Protein AF-A0A350M7R3-F1 (afdb_monomer)

Solvent-accessible surface area (backbone atoms only — not comparable to full-atom values): 11012 Å² total; per-residue (Å²): 133,64,96,82,57,57,42,73,41,78,44,81,30,59,76,67,36,46,38,40,50,52,50,54,50,53,48,45,35,45,73,77,50,72,57,50,54,59,76,57,31,79,32,37,37,33,14,70,88,50,50,50,72,83,78,80,47,64,69,51,31,50,58,59,72,68,61,76,71,74,68,50,38,68,60,50,50,55,33,53,68,51,44,58,69,32,43,81,72,40,72,85,61,76,82,84,74,47,82,81,24,59,81,87,78,88,49,74,69,56,55,53,51,46,61,60,43,71,40,71,59,27,47,53,47,12,55,52,40,40,57,52,49,53,52,50,51,51,62,76,34,68,88,45,98,53,50,69,71,38,42,41,82,54,88,55,36,40,38,48,38,85,62,72,55,67,58,55,50,53,53,52,50,55,52,51,50,51,55,48,28,66,72,67,76,44,85,85,129

Secondary structure (DSSP, 8-state):
--TT---EEEEEE-TT-HHHHHHHHHHHHHHHSTT-STT-EEEEEEETT--S-S--SHHHHHHHHT----S-HHHHHHHHHHTTTHHHH-TTPPP---TTSPPP---HHHHHHHHHHTSHHHHHHHHHHHHHHHHHHHHHTTT-TTHHHHEEE-SSEEEE--STHHHHHHHHHHHHHHHHHHHHTS---

Structure (mmCIF, N/CA/C/O backbone):
data_AF-A0A350M7R3-F1
#
_entry.id   AF-A0A350M7R3-F1
#
loop_
_atom_site.group_PDB
_atom_site.id
_atom_site.type_symbol
_atom_site.label_atom_id
_atom_site.label_alt_id
_atom_site.label_comp_id
_atom_site.label_asym_id
_atom_site.label_entity_id
_atom_site.label_seq_id
_atom_site.pdbx_PDB_ins_code
_atom_site.Cartn_x
_atom_site.Cartn_y
_atom_site.Cartn_z
_atom_site.occupancy
_atom_site.B_iso_or_equiv
_atom_site.auth_seq_id
_atom_site.auth_comp_id
_atom_site.auth_asym_id
_atom_site.auth_atom_id
_atom_site.pdbx_PDB_model_num
ATOM 1 N N . MET A 1 1 ? 1.509 -20.382 -7.958 1.00 50.78 1 MET A N 1
ATOM 2 C CA . MET A 1 1 ? 2.022 -19.817 -6.695 1.00 50.78 1 MET A CA 1
ATOM 3 C C . MET A 1 1 ? 2.834 -20.889 -6.008 1.00 50.78 1 MET A C 1
ATOM 5 O O . MET A 1 1 ? 2.366 -22.023 -5.955 1.00 50.78 1 MET A O 1
ATOM 9 N N . ASP A 1 2 ? 4.049 -20.554 -5.582 1.00 55.16 2 ASP A N 1
ATOM 10 C CA . ASP A 1 2 ? 4.870 -21.458 -4.778 1.00 55.16 2 ASP A CA 1
ATOM 11 C C . ASP A 1 2 ? 4.153 -21.727 -3.443 1.00 55.16 2 ASP A C 1
ATOM 13 O O . ASP A 1 2 ? 3.425 -20.868 -2.939 1.00 55.16 2 ASP A O 1
ATOM 17 N N . LYS A 1 3 ? 4.315 -22.923 -2.876 1.00 57.62 3 LYS A N 1
ATOM 18 C CA . LYS A 1 3 ? 3.684 -23.299 -1.598 1.00 57.62 3 LYS A CA 1
ATOM 19 C C . LYS A 1 3 ? 4.231 -22.492 -0.418 1.00 57.62 3 LYS A C 1
ATOM 21 O O . LYS A 1 3 ? 3.601 -22.469 0.637 1.00 57.62 3 LYS A O 1
ATOM 26 N N . ASP A 1 4 ? 5.366 -21.829 -0.616 1.00 63.91 4 ASP A N 1
ATOM 27 C CA . ASP A 1 4 ? 6.021 -20.968 0.364 1.00 63.91 4 ASP A CA 1
ATOM 28 C C . ASP A 1 4 ? 5.908 -19.466 0.050 1.00 63.91 4 ASP A C 1
ATOM 30 O O . ASP A 1 4 ? 6.547 -18.666 0.726 1.00 63.91 4 ASP A O 1
ATOM 34 N N . SER A 1 5 ? 5.101 -19.056 -0.938 1.00 62.31 5 SER A N 1
ATOM 35 C CA . SER A 1 5 ? 4.899 -17.630 -1.229 1.00 62.31 5 SER A CA 1
ATOM 36 C C . SER A 1 5 ? 3.988 -16.954 -0.199 1.00 62.31 5 SER A C 1
ATOM 38 O O . SER A 1 5 ? 2.853 -17.387 0.012 1.00 62.31 5 SER A O 1
ATOM 40 N N . ASP A 1 6 ? 4.471 -15.858 0.389 1.00 74.38 6 ASP A N 1
ATOM 41 C CA . ASP A 1 6 ? 3.688 -14.976 1.256 1.00 74.38 6 ASP A CA 1
ATOM 42 C C . ASP A 1 6 ? 2.631 -14.192 0.443 1.00 74.38 6 ASP A C 1
ATOM 44 O O . ASP A 1 6 ? 2.808 -13.928 -0.748 1.00 74.38 6 ASP A O 1
ATOM 48 N N . ILE A 1 7 ? 1.516 -13.802 1.078 1.00 81.31 7 ILE A N 1
ATOM 49 C CA . ILE A 1 7 ? 0.531 -12.879 0.482 1.00 81.31 7 ILE A CA 1
ATOM 50 C C . ILE A 1 7 ? 0.841 -11.450 0.931 1.00 81.31 7 ILE A C 1
ATOM 52 O O . ILE A 1 7 ? 0.699 -11.117 2.116 1.00 81.31 7 ILE A O 1
ATOM 56 N N . ASP A 1 8 ? 1.200 -10.602 -0.031 1.00 85.00 8 ASP A N 1
ATOM 57 C CA . ASP A 1 8 ? 1.410 -9.171 0.166 1.00 85.00 8 ASP A CA 1
ATOM 58 C C . ASP A 1 8 ? 0.110 -8.381 0.018 1.00 85.00 8 ASP A C 1
ATOM 60 O O . ASP A 1 8 ? -0.567 -8.408 -1.010 1.00 85.00 8 ASP A O 1
ATOM 64 N N . TYR A 1 9 ? -0.235 -7.635 1.063 1.00 89.75 9 TYR A N 1
ATOM 65 C CA . TYR A 1 9 ? -1.400 -6.764 1.075 1.00 89.75 9 TYR A CA 1
ATOM 66 C C . TYR A 1 9 ? -1.019 -5.327 0.720 1.00 89.75 9 TYR A C 1
ATOM 68 O O . TYR A 1 9 ? -0.205 -4.692 1.401 1.00 89.75 9 TYR A O 1
ATOM 76 N N . PHE A 1 10 ? -1.698 -4.804 -0.301 1.00 92.88 10 PHE A N 1
ATOM 77 C CA . PHE A 1 10 ? -1.759 -3.385 -0.630 1.00 92.88 10 PHE A CA 1
ATOM 78 C C . PHE A 1 10 ? -3.064 -2.797 -0.089 1.00 92.88 10 PHE A C 1
ATOM 80 O O . PHE A 1 10 ? -4.155 -3.257 -0.436 1.00 92.88 10 PHE A O 1
ATOM 87 N N . ILE A 1 11 ? -2.973 -1.796 0.785 1.00 94.62 11 ILE A N 1
ATOM 88 C CA . ILE A 1 11 ? -4.129 -1.265 1.514 1.00 94.62 11 ILE A CA 1
ATOM 89 C C . ILE A 1 11 ? -4.287 0.228 1.249 1.00 94.62 11 ILE A C 1
ATOM 91 O O . ILE A 1 11 ? -3.406 1.033 1.546 1.00 94.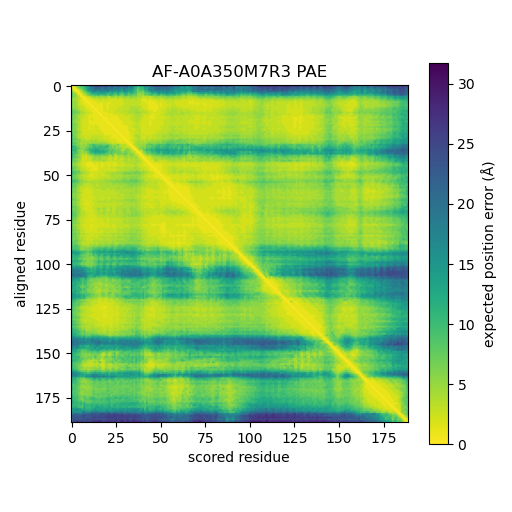62 11 ILE A O 1
ATOM 95 N N . ILE A 1 12 ? -5.469 0.595 0.758 1.00 94.44 12 ILE A N 1
ATOM 96 C CA . ILE A 1 12 ? -5.896 1.983 0.593 1.00 94.44 12 ILE A CA 1
ATOM 97 C C . ILE A 1 12 ? -6.764 2.366 1.792 1.00 94.44 12 ILE A C 1
ATOM 99 O O . ILE A 1 12 ? -7.726 1.671 2.124 1.00 94.44 12 ILE A O 1
ATOM 103 N N . THR A 1 13 ? -6.425 3.473 2.446 1.00 93.44 13 THR A N 1
ATOM 104 C CA . THR A 1 13 ? -7.111 3.972 3.645 1.00 93.44 13 THR A CA 1
ATOM 105 C C . THR A 1 13 ? -7.722 5.351 3.422 1.00 93.44 13 THR A C 1
ATOM 107 O O . THR A 1 13 ? -7.307 6.098 2.539 1.00 93.44 13 THR A O 1
ATOM 110 N N . GLU A 1 14 ? -8.705 5.709 4.245 1.00 91.88 14 GLU A N 1
ATOM 111 C CA . GLU A 1 14 ? -9.139 7.103 4.350 1.00 91.88 14 GLU A CA 1
ATOM 112 C C . GLU A 1 14 ? -7.995 7.988 4.888 1.00 91.88 14 GLU A C 1
ATOM 114 O O . GLU A 1 14 ? -7.204 7.527 5.725 1.00 91.88 14 GLU A O 1
ATOM 119 N N . PRO A 1 15 ? -7.911 9.266 4.478 1.00 91.50 15 PRO A N 1
ATOM 120 C CA . PRO A 1 15 ? -6.903 10.192 4.987 1.00 91.50 15 PRO A CA 1
ATOM 121 C C . PRO A 1 15 ? -6.913 10.285 6.521 1.00 91.50 15 PRO A C 1
ATOM 123 O O . PRO A 1 15 ? -7.965 10.386 7.159 1.00 91.50 15 PRO A O 1
ATOM 126 N N . GLY A 1 16 ? -5.728 10.239 7.139 1.00 90.00 16 GLY A N 1
ATOM 127 C CA . GLY A 1 16 ? -5.579 10.278 8.603 1.00 90.00 16 GLY A CA 1
ATOM 128 C C . GLY A 1 16 ? -6.050 9.011 9.336 1.00 90.00 16 GLY A C 1
ATOM 129 O O . GLY A 1 16 ? -6.391 9.068 10.526 1.00 90.00 16 GLY A O 1
ATOM 130 N N . ARG A 1 17 ? -6.131 7.873 8.632 1.00 92.12 17 ARG A N 1
ATOM 131 C CA . ARG A 1 17 ? -6.449 6.548 9.203 1.00 92.12 17 ARG A CA 1
ATOM 132 C C . ARG A 1 17 ? -5.394 5.487 8.903 1.00 92.12 17 ARG A C 1
ATOM 134 O O . ARG A 1 17 ? -5.571 4.333 9.303 1.00 92.12 17 ARG A O 1
ATOM 141 N N . LEU A 1 18 ? -4.323 5.844 8.204 1.00 93.88 18 LEU A N 1
ATOM 142 C CA . LEU A 1 18 ? -3.316 4.906 7.727 1.00 93.88 18 LEU A CA 1
ATOM 143 C C . LEU A 1 18 ? -2.621 4.174 8.879 1.00 93.88 18 LEU A C 1
ATOM 145 O O . LEU A 1 18 ? -2.590 2.943 8.917 1.00 93.88 18 LEU A O 1
ATOM 149 N N . TRP A 1 19 ? -2.092 4.918 9.846 1.00 93.81 19 TRP A N 1
ATOM 150 C CA . TRP A 1 19 ? -1.314 4.385 10.964 1.00 93.81 19 TRP A CA 1
ATOM 151 C C . TRP A 1 19 ? -2.181 3.672 11.986 1.00 93.81 19 TRP A C 1
ATOM 153 O O . TRP A 1 19 ? -1.760 2.667 12.569 1.00 93.81 19 TRP A O 1
ATOM 163 N N . PHE A 1 20 ? -3.411 4.148 12.162 1.00 93.19 20 PHE A N 1
ATOM 164 C CA . PHE A 1 20 ? -4.437 3.427 12.898 1.00 93.19 20 PHE A CA 1
ATOM 165 C C . PHE A 1 20 ? -4.711 2.063 12.268 1.00 93.19 20 PHE A C 1
ATOM 167 O O . PHE A 1 20 ? -4.554 1.040 12.936 1.00 93.19 20 PHE A O 1
ATOM 174 N N . THR A 1 21 ? -5.027 2.038 10.973 1.00 93.06 21 THR A N 1
ATOM 175 C CA . THR A 1 21 ? -5.325 0.803 10.236 1.00 93.06 21 THR A CA 1
ATOM 176 C C . THR A 1 21 ? -4.139 -0.154 10.280 1.00 93.06 21 THR A C 1
ATOM 178 O O . THR A 1 21 ? -4.293 -1.308 10.676 1.00 93.06 21 THR A O 1
ATOM 181 N N . ARG A 1 22 ? -2.930 0.331 9.974 1.00 92.88 22 ARG A N 1
ATOM 182 C CA . ARG A 1 22 ? -1.699 -0.466 10.021 1.00 92.88 22 ARG A CA 1
ATOM 183 C C . ARG A 1 22 ? -1.486 -1.097 11.395 1.00 92.88 22 ARG A C 1
ATOM 185 O O . ARG A 1 22 ? -1.192 -2.285 11.480 1.00 92.88 22 ARG A O 1
ATOM 192 N N . THR A 1 23 ? -1.675 -0.338 12.472 1.00 92.94 23 THR A N 1
ATOM 193 C CA . THR A 1 23 ? -1.478 -0.842 13.840 1.00 92.94 23 THR A CA 1
ATOM 194 C C . THR A 1 23 ? -2.508 -1.900 14.213 1.00 92.94 23 THR A C 1
ATOM 196 O O . THR A 1 23 ? -2.138 -2.933 14.770 1.00 92.94 23 THR A O 1
ATOM 199 N N . VAL A 1 24 ? -3.781 -1.688 13.866 1.00 92.31 24 VAL A N 1
ATOM 200 C CA . VAL A 1 24 ? -4.851 -2.669 14.097 1.00 92.31 24 VAL A CA 1
ATOM 201 C C . VAL A 1 24 ? -4.574 -3.967 13.338 1.00 92.31 24 VAL A C 1
ATOM 203 O O . VAL A 1 24 ? -4.701 -5.041 13.919 1.00 92.31 24 VAL A O 1
ATOM 206 N N . LEU A 1 25 ? -4.128 -3.894 12.082 1.00 92.44 25 LEU A N 1
ATOM 207 C CA . LEU A 1 25 ? -3.815 -5.083 11.283 1.00 92.44 25 LEU A CA 1
ATOM 208 C C . LEU A 1 25 ? -2.560 -5.813 11.778 1.00 92.44 25 LEU A C 1
ATOM 210 O O . LEU A 1 25 ? -2.542 -7.042 11.817 1.00 92.44 25 LEU A O 1
ATOM 214 N N . ILE A 1 26 ? -1.533 -5.087 12.231 1.00 90.19 26 ILE A N 1
ATOM 215 C CA . ILE A 1 26 ? -0.367 -5.695 12.893 1.00 90.19 26 ILE A CA 1
ATOM 216 C C . ILE A 1 26 ? -0.791 -6.387 14.196 1.00 90.19 26 ILE A C 1
ATOM 218 O O . ILE A 1 26 ? -0.339 -7.498 14.475 1.00 90.19 26 ILE A O 1
ATOM 222 N N . ALA A 1 27 ? -1.654 -5.758 14.999 1.00 91.25 27 ALA A N 1
ATOM 223 C CA . ALA A 1 27 ? -2.177 -6.359 16.223 1.00 91.25 27 ALA A CA 1
ATOM 224 C C . ALA A 1 27 ? -3.006 -7.613 15.915 1.00 91.25 27 ALA A C 1
ATOM 226 O O . ALA A 1 27 ? -2.792 -8.649 16.540 1.00 91.25 27 ALA A O 1
ATOM 227 N N . PHE A 1 28 ? -3.875 -7.557 14.902 1.00 91.00 28 PHE A N 1
ATOM 228 C CA . PHE A 1 28 ? -4.652 -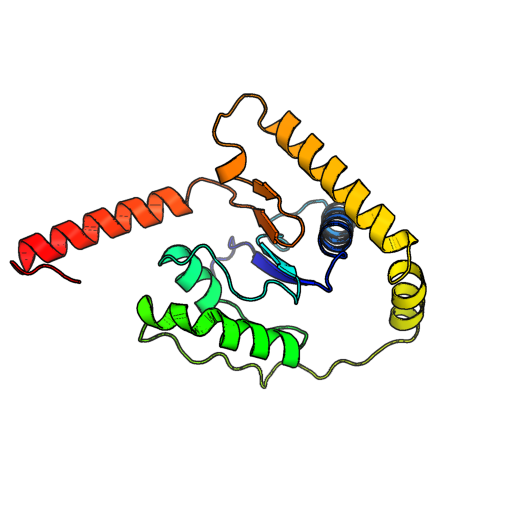8.700 14.431 1.00 91.00 28 PHE A CA 1
ATOM 229 C C . PHE A 1 28 ? -3.745 -9.866 14.018 1.00 91.00 28 PHE A C 1
ATOM 231 O O . PHE A 1 28 ? -3.907 -10.978 14.519 1.00 91.00 28 PHE A O 1
ATOM 238 N N . LYS A 1 29 ? -2.727 -9.598 13.191 1.00 89.06 29 LYS A N 1
ATOM 239 C CA . LYS A 1 29 ? -1.715 -10.584 12.790 1.00 89.06 29 LYS A CA 1
ATOM 240 C C . LYS A 1 29 ? -1.040 -11.237 13.999 1.00 89.06 29 LYS A C 1
ATOM 242 O O . LYS A 1 29 ? -0.858 -12.451 14.031 1.00 89.06 29 LYS A O 1
ATOM 247 N N . LYS A 1 30 ? -0.655 -10.451 15.004 1.00 88.56 30 LYS A N 1
ATOM 248 C CA . LYS A 1 30 ? 0.033 -10.969 16.196 1.00 88.56 30 LYS A CA 1
ATOM 249 C C . LYS A 1 30 ? -0.876 -11.807 17.092 1.00 88.56 30 LYS A C 1
ATOM 251 O O . LYS A 1 30 ? -0.431 -12.833 17.587 1.00 88.56 30 LYS A O 1
ATOM 256 N N . ILE A 1 31 ? -2.115 -11.367 17.296 1.00 90.56 31 ILE A N 1
ATOM 257 C CA . ILE A 1 31 ? -3.053 -11.990 18.237 1.00 90.56 31 ILE A CA 1
ATOM 258 C C . ILE A 1 31 ? -3.709 -13.230 17.623 1.00 90.56 31 ILE A C 1
ATOM 260 O O . ILE A 1 31 ? -3.760 -14.271 18.266 1.00 90.56 31 ILE A O 1
ATOM 264 N N . PHE A 1 32 ? -4.193 -13.132 16.383 1.00 88.25 32 PHE A N 1
ATOM 265 C CA . PHE A 1 32 ? -5.015 -14.177 15.763 1.00 88.25 32 PHE A CA 1
ATOM 266 C C . PHE A 1 32 ? -4.243 -15.063 14.789 1.00 88.25 32 PHE A C 1
ATOM 268 O O . PHE A 1 32 ? -4.588 -16.229 14.633 1.00 88.25 32 PHE A O 1
ATOM 275 N N . LEU A 1 33 ? -3.196 -14.537 14.146 1.00 85.19 33 LEU A N 1
ATOM 276 C CA . LEU A 1 33 ? -2.371 -15.299 13.197 1.00 85.19 33 LEU A CA 1
ATOM 277 C C . LEU A 1 33 ? -1.032 -15.735 13.802 1.00 85.19 33 LEU A C 1
ATOM 279 O O . LEU A 1 33 ? -0.152 -16.180 13.068 1.00 85.19 33 LEU A O 1
ATOM 283 N N . LEU A 1 34 ? -0.853 -15.569 15.120 1.00 84.25 34 LEU A N 1
ATOM 284 C CA . LEU A 1 34 ? 0.367 -15.922 15.860 1.00 84.25 34 LEU A CA 1
ATOM 285 C C . LEU A 1 34 ? 1.644 -15.353 15.218 1.00 84.25 34 LEU A C 1
ATOM 287 O O . LEU A 1 34 ? 2.707 -15.968 15.236 1.00 84.25 34 LEU A O 1
ATOM 291 N N . ASN A 1 35 ? 1.529 -14.159 14.629 1.00 80.00 35 ASN A N 1
ATOM 292 C CA . ASN A 1 35 ? 2.592 -13.483 13.890 1.00 80.00 35 ASN A CA 1
ATOM 293 C C . ASN A 1 35 ? 3.123 -14.251 12.656 1.00 80.00 35 ASN A C 1
ATOM 295 O O . ASN A 1 35 ? 4.256 -14.021 12.239 1.00 80.00 35 ASN A O 1
ATOM 299 N N . SER A 1 36 ? 2.310 -15.115 12.042 1.00 75.31 36 SER A N 1
ATOM 300 C CA . SER A 1 36 ? 2.652 -15.806 10.793 1.00 75.31 36 SER A CA 1
ATOM 301 C C . SER A 1 36 ? 2.834 -14.817 9.637 1.00 75.31 36 SER A C 1
ATOM 303 O O . SER A 1 36 ? 1.950 -14.006 9.353 1.00 75.31 36 SER A O 1
ATOM 305 N N . TYR A 1 37 ? 3.995 -14.860 8.980 1.00 68.06 37 TYR A N 1
ATOM 306 C CA . TYR A 1 37 ? 4.301 -14.024 7.812 1.00 68.06 37 TYR A CA 1
ATOM 307 C C . TYR A 1 37 ? 3.721 -14.603 6.514 1.00 68.06 37 TYR A C 1
ATOM 309 O O . TYR A 1 37 ? 3.238 -13.828 5.696 1.00 68.06 37 TYR A O 1
ATOM 317 N N . LYS A 1 38 ? 3.572 -15.937 6.444 1.00 69.38 38 LYS A N 1
ATOM 318 C CA . LYS A 1 38 ? 3.119 -16.680 5.255 1.00 69.38 38 LYS A CA 1
ATOM 319 C C . LYS A 1 38 ? 1.789 -16.244 4.654 1.00 69.38 38 LYS A C 1
ATOM 321 O O . LYS A 1 38 ? 1.564 -16.386 3.464 1.00 69.38 38 LYS A O 1
ATOM 326 N N . LEU A 1 39 ? 0.870 -15.739 5.468 1.00 66.81 39 LEU A N 1
ATOM 327 C CA . LEU A 1 39 ? -0.492 -15.445 5.010 1.00 66.81 39 LEU A CA 1
ATOM 328 C C . LEU A 1 39 ? -0.842 -13.960 5.081 1.00 66.81 39 LEU A C 1
ATOM 330 O O . LEU A 1 39 ? -1.937 -13.580 4.679 1.00 66.81 39 LEU A O 1
ATOM 334 N N . PHE A 1 40 ? 0.027 -13.127 5.664 1.00 78.25 40 PHE A N 1
ATOM 335 C CA . PHE A 1 40 ? -0.347 -11.764 6.032 1.00 78.25 40 PHE A CA 1
ATOM 336 C C . PHE A 1 40 ? 0.870 -10.837 6.114 1.00 78.25 40 PHE A C 1
ATOM 338 O O . PHE A 1 40 ? 1.323 -10.436 7.203 1.00 78.25 40 PHE A O 1
ATOM 345 N N . CYS A 1 41 ? 1.422 -10.504 4.949 1.00 80.44 41 CYS A N 1
ATOM 346 C CA . CYS A 1 41 ? 2.432 -9.468 4.811 1.00 80.44 41 CYS A CA 1
ATOM 347 C C . CYS A 1 41 ? 1.766 -8.116 4.514 1.00 80.44 41 CYS A C 1
ATOM 349 O O . CYS A 1 41 ? 0.938 -7.971 3.623 1.00 80.44 41 CYS A O 1
ATOM 351 N N . LEU A 1 42 ? 2.099 -7.108 5.316 1.00 84.19 42 LEU A N 1
ATOM 352 C CA . LEU A 1 42 ? 1.523 -5.765 5.258 1.00 84.19 42 LEU A CA 1
ATOM 353 C C . LEU A 1 42 ? 2.496 -4.830 4.529 1.00 84.19 42 LEU A C 1
ATOM 355 O O . LEU A 1 42 ? 3.110 -3.959 5.165 1.00 84.19 42 LEU A O 1
ATOM 359 N N . ASN A 1 43 ? 2.654 -5.085 3.226 1.00 83.06 43 ASN A N 1
ATOM 360 C CA . ASN A 1 43 ? 3.689 -4.504 2.376 1.00 83.06 43 ASN A CA 1
ATOM 361 C C . ASN A 1 43 ? 3.470 -2.996 2.172 1.00 83.06 43 ASN A C 1
ATOM 363 O O . ASN A 1 43 ? 4.310 -2.195 2.587 1.00 83.06 43 ASN A O 1
ATOM 367 N N . TYR A 1 44 ? 2.306 -2.585 1.656 1.00 89.94 44 TYR A N 1
ATOM 368 C CA . TYR A 1 44 ? 2.090 -1.193 1.253 1.00 89.94 44 TYR A CA 1
ATOM 369 C C . TYR A 1 44 ? 0.766 -0.614 1.754 1.00 89.94 44 TYR A C 1
ATOM 371 O O . TYR A 1 44 ? -0.296 -1.225 1.637 1.00 89.94 44 TYR A O 1
ATOM 379 N N . PHE A 1 45 ? 0.828 0.601 2.293 1.00 94.06 45 PHE A N 1
ATOM 380 C CA . PHE A 1 45 ? -0.319 1.406 2.691 1.00 94.06 45 PHE A CA 1
ATOM 381 C C . PHE A 1 45 ? -0.251 2.765 2.017 1.00 94.06 45 PHE A C 1
ATOM 383 O O . PHE A 1 45 ? 0.788 3.427 2.058 1.00 94.06 45 PHE A O 1
ATOM 390 N N . VAL A 1 46 ? -1.388 3.209 1.499 1.00 94.56 46 VAL A N 1
ATOM 391 C CA . VAL A 1 46 ? -1.578 4.545 0.937 1.00 94.56 46 VAL A CA 1
ATOM 392 C C . VAL A 1 46 ? -2.921 5.110 1.389 1.00 94.56 46 VAL A C 1
ATOM 394 O O . VAL A 1 46 ? -3.822 4.358 1.771 1.00 94.56 46 VAL A O 1
ATOM 397 N N . ASP A 1 47 ? -3.071 6.429 1.385 1.00 93.62 47 ASP A N 1
ATOM 398 C CA . ASP A 1 47 ? -4.374 7.063 1.579 1.00 93.62 47 ASP A CA 1
ATOM 399 C C . ASP A 1 47 ? -5.022 7.516 0.262 1.00 93.62 47 ASP A C 1
ATOM 401 O O . ASP A 1 47 ? -4.372 7.635 -0.779 1.00 93.62 47 ASP A O 1
ATOM 405 N N . LEU A 1 48 ? -6.328 7.783 0.308 1.00 93.62 48 LEU A N 1
ATOM 406 C CA . LEU A 1 48 ? -7.097 8.246 -0.852 1.00 93.62 48 LEU A CA 1
ATOM 407 C C . LEU A 1 48 ? -6.638 9.609 -1.400 1.00 93.62 48 LEU A C 1
ATOM 409 O O . LEU A 1 48 ? -6.917 9.917 -2.555 1.00 93.62 48 LEU A O 1
ATOM 413 N N . ASN A 1 49 ? -5.906 10.408 -0.618 1.00 93.12 49 ASN A N 1
ATOM 414 C CA . ASN A 1 49 ? -5.362 11.690 -1.069 1.00 93.12 49 ASN A CA 1
ATOM 415 C C . ASN A 1 49 ? -4.006 11.539 -1.789 1.00 93.12 49 ASN A C 1
ATOM 417 O O . ASN A 1 49 ? -3.487 12.520 -2.321 1.00 93.12 49 ASN A O 1
ATOM 421 N N . ASN A 1 50 ? -3.390 10.351 -1.785 1.00 91.38 50 ASN A N 1
ATOM 422 C CA . ASN A 1 50 ? -2.080 10.071 -2.386 1.00 91.38 50 ASN A CA 1
ATOM 423 C C . ASN A 1 50 ? -2.064 8.789 -3.232 1.00 91.38 50 ASN A C 1
ATOM 425 O O . ASN A 1 50 ? -1.066 8.078 -3.262 1.00 91.38 50 ASN A O 1
ATOM 429 N N . LEU A 1 51 ? -3.137 8.509 -3.974 1.00 93.62 51 LEU A N 1
ATOM 430 C CA . LEU A 1 51 ? -3.233 7.289 -4.785 1.00 93.62 51 LEU A CA 1
ATOM 431 C C . LEU A 1 51 ? -2.144 7.155 -5.860 1.00 93.62 51 LEU A C 1
ATOM 433 O O . LEU A 1 51 ? -1.748 6.036 -6.176 1.00 93.62 51 LEU A O 1
ATOM 437 N N . LYS A 1 52 ? -1.638 8.267 -6.412 1.00 94.44 52 LYS A N 1
ATOM 438 C CA . LYS A 1 52 ? -0.515 8.234 -7.357 1.00 94.44 52 LYS A CA 1
ATOM 439 C C . LYS A 1 52 ? 0.789 7.928 -6.622 1.00 94.44 52 LYS A C 1
ATOM 441 O O . LYS A 1 52 ? 1.275 8.747 -5.835 1.00 94.44 52 LYS A O 1
ATOM 446 N N . ILE A 1 53 ? 1.395 6.788 -6.936 1.00 91.44 53 ILE A N 1
ATOM 447 C CA . ILE A 1 53 ? 2.704 6.412 -6.410 1.00 91.44 53 ILE A CA 1
ATOM 448 C C . ILE A 1 53 ? 3.774 7.293 -7.062 1.00 91.44 53 ILE A C 1
ATOM 450 O O . ILE A 1 53 ? 3.836 7.434 -8.282 1.00 91.44 53 ILE A O 1
ATOM 454 N N . ARG A 1 54 ? 4.592 7.939 -6.223 1.00 87.50 54 ARG A N 1
ATOM 455 C CA . ARG A 1 54 ? 5.608 8.911 -6.670 1.00 87.50 54 ARG A CA 1
ATOM 456 C C . ARG A 1 54 ? 6.915 8.272 -7.118 1.00 87.50 54 ARG A C 1
ATOM 458 O O . ARG A 1 54 ? 7.637 8.870 -7.900 1.00 87.50 54 ARG A O 1
ATOM 465 N N . ASP A 1 55 ? 7.235 7.111 -6.565 1.00 85.38 55 ASP A N 1
ATOM 466 C CA . ASP A 1 55 ? 8.460 6.386 -6.877 1.00 85.38 55 ASP A CA 1
ATOM 467 C C . ASP A 1 55 ? 8.201 5.460 -8.066 1.00 85.38 55 ASP A C 1
ATOM 469 O O . ASP A 1 55 ? 7.793 4.311 -7.900 1.00 85.38 55 ASP A O 1
ATOM 473 N N . GLN A 1 56 ? 8.331 6.027 -9.262 1.00 90.50 56 GLN A N 1
ATOM 474 C CA . GLN A 1 56 ? 8.025 5.367 -10.525 1.00 90.50 56 GLN A CA 1
ATOM 475 C C . GLN A 1 56 ? 9.286 4.686 -11.048 1.00 90.50 56 GLN A C 1
ATOM 477 O O . GLN A 1 56 ? 10.276 5.338 -11.362 1.00 90.50 56 GLN A O 1
ATOM 482 N N . ASN A 1 57 ? 9.270 3.360 -11.059 1.00 89.38 57 ASN A N 1
ATOM 483 C CA . ASN A 1 57 ? 10.350 2.522 -11.564 1.00 89.38 57 ASN A CA 1
ATOM 484 C C . ASN A 1 57 ? 9.773 1.149 -11.937 1.00 89.38 57 ASN A C 1
ATOM 486 O O . ASN A 1 57 ? 8.661 0.809 -11.521 1.00 89.38 57 ASN A O 1
ATOM 490 N N . LEU A 1 58 ? 10.541 0.344 -12.675 1.00 89.12 58 LEU A N 1
ATOM 491 C CA . LEU A 1 58 ? 10.101 -0.972 -13.146 1.00 89.12 58 LEU A CA 1
ATOM 492 C C . LEU A 1 58 ? 9.651 -1.902 -12.006 1.00 89.12 58 LEU A C 1
ATOM 494 O O . LEU A 1 58 ? 8.664 -2.618 -12.152 1.00 89.12 58 LEU A O 1
ATOM 498 N N . TYR A 1 59 ? 10.347 -1.877 -10.866 1.00 88.06 59 TYR A N 1
ATOM 499 C CA . TYR A 1 59 ? 10.004 -2.716 -9.716 1.00 88.06 59 TYR A CA 1
ATOM 500 C C . TYR A 1 59 ? 8.607 -2.374 -9.177 1.00 88.06 59 TYR A C 1
ATOM 502 O O . TYR A 1 59 ? 7.763 -3.255 -9.035 1.00 88.06 59 TYR A O 1
ATOM 510 N N . VAL A 1 60 ? 8.325 -1.088 -8.952 1.00 89.38 60 VAL A N 1
ATOM 511 C CA . VAL A 1 60 ? 7.009 -0.631 -8.478 1.00 89.38 60 VAL A CA 1
ATOM 512 C C . VAL A 1 60 ? 5.937 -0.836 -9.551 1.00 89.38 60 VAL A C 1
ATOM 514 O O . VAL A 1 60 ? 4.813 -1.208 -9.222 1.00 89.38 60 VAL A O 1
ATOM 517 N N . ALA A 1 61 ? 6.266 -0.655 -10.834 1.00 91.38 61 ALA A N 1
ATOM 518 C CA . ALA A 1 61 ? 5.346 -0.960 -11.930 1.00 91.38 61 ALA A CA 1
ATOM 519 C C . ALA A 1 61 ? 4.932 -2.439 -11.920 1.00 91.38 61 ALA A C 1
ATOM 521 O O . ALA A 1 61 ? 3.758 -2.749 -12.113 1.00 91.38 61 ALA A O 1
ATOM 522 N N . HIS A 1 62 ? 5.873 -3.341 -11.634 1.00 90.06 62 HIS A N 1
ATOM 523 C CA . HIS A 1 62 ? 5.604 -4.767 -11.479 1.00 90.06 62 HIS A CA 1
ATOM 524 C C . HIS A 1 62 ? 4.778 -5.079 -10.219 1.00 90.06 62 HIS A C 1
ATOM 526 O O . HIS A 1 62 ? 3.851 -5.886 -10.275 1.00 90.06 62 HIS A O 1
ATOM 532 N N . GLU A 1 63 ? 5.060 -4.434 -9.083 1.00 89.50 63 GLU A N 1
ATOM 533 C CA . GLU A 1 63 ? 4.219 -4.567 -7.883 1.00 89.50 63 GLU A CA 1
ATOM 534 C C . GLU A 1 63 ? 2.775 -4.132 -8.165 1.00 89.50 63 GLU A C 1
ATOM 536 O O . GLU A 1 63 ? 1.848 -4.839 -7.789 1.00 89.50 63 GLU A O 1
ATOM 541 N N . ILE A 1 64 ? 2.569 -3.012 -8.868 1.00 92.19 64 ILE A N 1
ATOM 542 C CA . ILE A 1 64 ? 1.229 -2.504 -9.201 1.00 92.19 64 ILE A CA 1
ATOM 543 C C . ILE A 1 64 ? 0.527 -3.404 -10.224 1.00 92.19 64 ILE A C 1
ATOM 545 O O . ILE A 1 64 ? -0.652 -3.706 -10.043 1.00 92.19 64 ILE A O 1
ATOM 549 N N . SER A 1 65 ? 1.221 -3.849 -11.277 1.00 92.00 65 SER A N 1
ATOM 550 C CA . SER A 1 65 ? 0.630 -4.676 -12.343 1.00 92.00 65 SER A CA 1
ATOM 551 C C . SER A 1 65 ? 0.168 -6.050 -11.863 1.00 92.00 65 SER A C 1
ATOM 553 O O . SER A 1 65 ? -0.723 -6.647 -12.461 1.00 92.00 65 SER A O 1
ATOM 555 N N . THR A 1 66 ? 0.731 -6.534 -10.758 1.00 90.06 66 THR A N 1
ATOM 556 C CA . THR A 1 66 ? 0.385 -7.826 -10.156 1.00 90.06 66 THR A CA 1
ATOM 557 C C . THR A 1 66 ? -0.673 -7.725 -9.051 1.00 90.06 66 THR A C 1
ATOM 559 O O . THR A 1 66 ? -1.070 -8.748 -8.488 1.00 90.06 66 THR A O 1
ATOM 562 N N . LEU A 1 67 ? -1.181 -6.522 -8.748 1.00 91.50 67 LEU A N 1
ATOM 563 C CA . LEU A 1 67 ? -2.236 -6.341 -7.752 1.00 91.50 67 LEU A CA 1
ATOM 564 C C . LEU A 1 67 ? -3.558 -6.959 -8.205 1.00 91.50 67 LEU A C 1
ATOM 566 O O . LEU A 1 67 ? -4.083 -6.661 -9.276 1.00 91.50 67 LEU A O 1
ATOM 570 N N . ILE A 1 68 ? -4.158 -7.740 -7.309 1.00 90.88 68 ILE A N 1
ATOM 571 C CA . ILE A 1 68 ? -5.491 -8.309 -7.496 1.00 90.88 68 ILE A CA 1
ATOM 572 C C . ILE A 1 68 ? -6.476 -7.512 -6.629 1.00 90.88 68 ILE A C 1
ATOM 574 O O . ILE A 1 68 ? -6.388 -7.569 -5.396 1.00 90.88 68 ILE A O 1
ATOM 578 N N . PRO A 1 69 ? -7.417 -6.755 -7.220 1.00 91.62 69 PRO A N 1
ATOM 579 C CA . PRO A 1 69 ? -8.372 -5.977 -6.446 1.00 91.62 69 PRO A CA 1
ATOM 580 C C . PRO A 1 69 ? -9.369 -6.908 -5.743 1.00 91.62 69 PRO A C 1
ATOM 582 O O . PRO A 1 69 ? -10.038 -7.724 -6.370 1.00 91.62 69 PRO A O 1
ATOM 585 N N . THR A 1 70 ? -9.485 -6.782 -4.419 1.00 89.75 70 THR A N 1
ATOM 586 C CA . THR A 1 70 ? -10.329 -7.673 -3.593 1.00 89.75 70 THR A CA 1
ATOM 587 C C . THR A 1 70 ? -11.483 -6.958 -2.896 1.00 89.75 70 THR A C 1
ATOM 589 O O . THR A 1 70 ? -12.502 -7.579 -2.589 1.00 89.75 70 THR A O 1
ATOM 592 N N . TYR A 1 71 ? -11.360 -5.653 -2.640 1.00 89.25 71 TYR A N 1
ATOM 593 C CA . TYR A 1 71 ? -12.367 -4.879 -1.920 1.00 89.25 71 TYR A CA 1
ATOM 594 C C . TYR A 1 71 ? -12.321 -3.398 -2.305 1.00 89.25 71 TYR A C 1
ATOM 596 O O . TYR A 1 71 ? -11.247 -2.822 -2.441 1.00 89.25 71 TYR A O 1
ATOM 604 N N . GLY A 1 72 ? -13.492 -2.759 -2.412 1.00 88.31 72 GLY A N 1
ATOM 605 C CA . GLY A 1 72 ? -13.588 -1.324 -2.691 1.00 88.31 72 GLY A CA 1
ATOM 606 C C . GLY A 1 72 ? -13.410 -0.965 -4.167 1.00 88.31 72 GLY A C 1
ATOM 607 O O . GLY A 1 72 ? -12.541 -0.167 -4.498 1.00 88.31 72 GLY A O 1
ATOM 608 N N . GLN A 1 73 ? -14.283 -1.500 -5.031 1.00 90.75 73 GLN A N 1
ATOM 609 C CA . GLN A 1 73 ? -14.240 -1.355 -6.496 1.00 90.75 73 GLN A CA 1
ATOM 610 C C . GLN A 1 73 ? -13.901 0.063 -6.983 1.00 90.75 73 GLN A C 1
ATOM 612 O O . GLN A 1 73 ? -13.009 0.231 -7.808 1.00 90.75 73 GLN A O 1
ATOM 617 N N . PHE A 1 74 ? -14.594 1.080 -6.456 1.00 90.94 74 PHE A N 1
ATOM 618 C CA . PHE A 1 74 ? -14.369 2.477 -6.835 1.00 90.94 74 PHE A CA 1
ATOM 619 C C . PHE A 1 74 ? -12.943 2.941 -6.509 1.00 90.94 74 PHE A C 1
ATOM 621 O O . PHE A 1 74 ? -12.265 3.483 -7.370 1.00 90.94 74 PHE A O 1
ATOM 628 N N . ASN A 1 75 ? -12.457 2.659 -5.298 1.00 92.25 75 ASN A N 1
ATOM 629 C CA . ASN A 1 75 ? -11.120 3.069 -4.868 1.00 92.25 75 ASN A CA 1
ATOM 630 C C . ASN A 1 75 ? -10.023 2.326 -5.641 1.00 92.25 75 ASN A C 1
ATOM 632 O O . ASN A 1 75 ? -9.025 2.939 -6.008 1.00 92.25 75 ASN A O 1
ATOM 636 N N . CYS A 1 76 ? -10.216 1.031 -5.922 1.00 92.50 76 CYS A N 1
ATOM 637 C CA . CYS A 1 76 ? -9.309 0.263 -6.776 1.00 92.50 76 CYS A CA 1
ATOM 638 C C . CYS A 1 76 ? -9.234 0.866 -8.179 1.00 92.50 76 CYS A C 1
ATOM 640 O O . CYS A 1 76 ? -8.140 1.086 -8.687 1.00 92.50 76 CYS A O 1
ATOM 642 N N . LYS A 1 77 ? -10.388 1.189 -8.776 1.00 92.81 77 LYS A N 1
ATOM 643 C CA . LYS A 1 77 ? -10.452 1.824 -10.094 1.00 92.81 77 LYS A CA 1
ATOM 644 C C . LYS A 1 77 ? -9.673 3.142 -10.112 1.00 92.81 77 LYS A C 1
ATOM 646 O O . LYS A 1 77 ? -8.751 3.287 -10.906 1.00 92.81 77 LYS A O 1
ATOM 651 N N . THR A 1 78 ? -9.972 4.048 -9.180 1.00 93.75 78 THR A N 1
ATOM 652 C CA . THR A 1 78 ? -9.292 5.348 -9.076 1.00 93.75 78 THR A CA 1
ATOM 653 C C . THR A 1 78 ? -7.786 5.195 -8.851 1.00 93.75 78 THR A C 1
ATOM 655 O O . THR A 1 78 ? -6.993 5.978 -9.374 1.00 93.75 78 THR A O 1
ATOM 658 N N . PHE A 1 79 ? -7.363 4.184 -8.085 1.00 95.19 79 PHE A N 1
ATOM 659 C CA . PHE A 1 79 ? -5.948 3.887 -7.878 1.00 95.19 79 PHE A CA 1
ATOM 660 C C . PHE A 1 79 ? -5.251 3.484 -9.181 1.00 95.19 79 PHE A C 1
ATOM 662 O O . PHE A 1 79 ? -4.219 4.065 -9.512 1.00 95.19 79 PHE A O 1
ATOM 669 N N . PHE A 1 80 ? -5.814 2.546 -9.945 1.00 93.69 80 PHE A N 1
ATOM 670 C CA . PHE A 1 80 ? -5.225 2.122 -11.217 1.00 93.69 80 PHE A CA 1
ATOM 671 C C . PHE A 1 80 ? -5.226 3.246 -12.263 1.00 93.69 80 PHE A C 1
ATOM 673 O O . PHE A 1 80 ? -4.225 3.449 -12.948 1.00 93.69 80 PHE A O 1
ATOM 680 N N . GLU A 1 81 ? -6.286 4.053 -12.330 1.00 93.69 81 GLU A N 1
ATOM 681 C CA . GLU A 1 81 ? -6.349 5.245 -13.193 1.00 93.69 81 GLU A CA 1
ATOM 682 C C . GLU A 1 81 ? -5.296 6.300 -12.811 1.00 93.69 81 GLU A C 1
ATOM 684 O O . GLU A 1 81 ? -4.716 6.956 -13.672 1.00 93.69 81 GLU A O 1
ATOM 689 N N . SER A 1 82 ? -4.979 6.435 -11.522 1.00 94.81 82 SER A N 1
ATOM 690 C CA . SER A 1 82 ? -3.932 7.354 -11.049 1.00 94.81 82 SER A CA 1
ATOM 691 C C . SER A 1 82 ? -2.509 6.863 -11.350 1.00 94.81 82 SER A C 1
ATOM 693 O O . SER A 1 82 ? -1.557 7.642 -11.245 1.00 94.81 82 SER A O 1
ATOM 695 N N . ASN A 1 83 ? -2.347 5.584 -11.705 1.00 95.12 83 ASN A N 1
ATOM 696 C CA . ASN A 1 83 ? -1.056 4.925 -11.900 1.00 95.12 83 ASN A CA 1
ATOM 697 C C . ASN A 1 83 ? -0.875 4.349 -13.315 1.00 95.12 83 ASN A C 1
ATOM 699 O O . ASN A 1 83 ? -0.176 3.364 -13.493 1.00 95.12 83 ASN A O 1
ATOM 703 N N . GLN A 1 84 ? -1.441 4.993 -14.338 1.00 93.88 84 GLN A N 1
ATOM 704 C CA . GLN A 1 84 ? -1.282 4.574 -15.744 1.00 93.88 84 GLN A CA 1
ATOM 705 C C . GLN A 1 84 ? 0.166 4.636 -16.261 1.00 93.88 84 GLN A C 1
ATOM 707 O O . GLN A 1 84 ? 0.503 3.969 -17.233 1.00 93.88 84 GLN A O 1
ATOM 712 N N . TRP A 1 85 ? 1.041 5.373 -15.571 1.00 94.62 85 TRP A N 1
ATOM 713 C CA . TRP A 1 85 ? 2.480 5.430 -15.855 1.00 94.62 85 TRP A CA 1
ATOM 714 C C . TRP A 1 85 ? 3.151 4.045 -15.845 1.00 94.62 85 TRP A C 1
ATOM 716 O O . TRP A 1 85 ? 4.211 3.876 -16.434 1.00 94.62 85 TRP A O 1
ATOM 726 N N . ILE A 1 86 ? 2.550 3.022 -15.221 1.00 94.56 86 ILE A N 1
ATOM 727 C CA . ILE A 1 86 ? 3.101 1.659 -15.260 1.00 94.56 86 ILE A CA 1
ATOM 728 C C . ILE A 1 86 ? 3.235 1.119 -16.689 1.00 94.56 86 ILE A C 1
ATOM 730 O O . ILE A 1 86 ? 4.111 0.294 -16.933 1.00 94.56 86 ILE A O 1
ATOM 734 N N . HIS A 1 87 ? 2.398 1.580 -17.626 1.00 93.00 87 HIS A N 1
ATOM 735 C CA . HIS A 1 87 ? 2.422 1.134 -19.018 1.00 93.00 87 HIS A CA 1
ATOM 736 C C . HIS A 1 87 ? 3.652 1.650 -19.774 1.00 93.00 87 HIS A C 1
ATOM 738 O O . HIS A 1 87 ? 4.034 1.050 -20.773 1.00 93.00 87 HIS A O 1
ATOM 744 N N . GLU A 1 88 ? 4.316 2.692 -19.263 1.00 92.75 88 GLU A N 1
ATOM 745 C CA . GLU A 1 88 ? 5.614 3.156 -19.769 1.00 92.75 88 GLU A CA 1
ATOM 746 C C . GLU A 1 88 ? 6.710 2.105 -19.514 1.00 92.75 88 GLU A C 1
ATOM 748 O O . GLU A 1 88 ? 7.603 1.929 -20.333 1.00 92.75 88 GLU A O 1
ATOM 753 N N . TYR A 1 89 ? 6.604 1.345 -18.416 1.00 91.25 89 TYR A N 1
ATOM 754 C CA . TYR A 1 89 ? 7.543 0.269 -18.067 1.00 91.25 89 TYR A CA 1
ATOM 755 C C . TYR A 1 89 ? 7.074 -1.121 -18.520 1.00 91.25 89 TYR A C 1
ATOM 757 O O . TYR A 1 89 ? 7.887 -1.990 -18.828 1.00 91.25 89 TYR A O 1
ATOM 765 N N . LEU A 1 90 ? 5.761 -1.360 -18.517 1.00 91.75 90 LEU A N 1
ATOM 766 C CA . LEU A 1 90 ? 5.128 -2.647 -18.807 1.00 91.75 90 LEU A CA 1
ATOM 767 C C . LEU A 1 90 ? 4.011 -2.458 -19.850 1.00 91.75 90 LEU A C 1
ATOM 769 O O . LEU A 1 90 ? 2.829 -2.578 -19.511 1.00 91.75 90 LEU A O 1
ATOM 773 N N . PRO A 1 91 ? 4.350 -2.194 -21.126 1.00 89.38 91 PRO A N 1
ATOM 774 C CA . PRO A 1 91 ? 3.364 -1.884 -22.168 1.00 89.38 91 PRO A CA 1
ATOM 775 C C . PRO A 1 91 ? 2.398 -3.042 -22.453 1.00 89.38 91 PRO A C 1
ATOM 777 O O . PRO A 1 91 ? 1.270 -2.818 -22.872 1.00 89.38 91 PRO A O 1
ATOM 780 N N . ASN A 1 92 ? 2.818 -4.280 -22.169 1.00 89.38 92 ASN A N 1
ATOM 781 C CA . ASN A 1 92 ? 2.009 -5.490 -22.347 1.00 89.38 92 ASN A CA 1
ATOM 782 C C . ASN A 1 92 ? 1.244 -5.910 -21.078 1.00 89.38 92 ASN A C 1
ATOM 784 O O . ASN A 1 92 ? 0.725 -7.025 -21.018 1.00 89.38 92 ASN A O 1
ATOM 788 N N . SER A 1 93 ? 1.224 -5.077 -20.032 1.00 86.12 93 SER A N 1
ATOM 789 C CA . SER A 1 93 ? 0.425 -5.368 -18.840 1.00 86.12 93 SER A CA 1
ATOM 790 C C . SER A 1 93 ? -1.066 -5.285 -19.167 1.00 86.12 93 SER A C 1
ATOM 792 O O . SER A 1 93 ? -1.515 -4.401 -19.894 1.00 86.12 93 SER A O 1
ATOM 794 N N . THR A 1 94 ? -1.837 -6.246 -18.660 1.00 79.50 94 THR A N 1
ATOM 795 C CA . THR A 1 94 ? -3.288 -6.288 -18.861 1.00 79.50 94 THR A CA 1
ATOM 796 C C . THR A 1 94 ? -3.973 -5.159 -18.108 1.00 79.50 94 THR A C 1
ATOM 798 O O . THR A 1 94 ? -3.560 -4.813 -17.001 1.00 79.50 94 THR A O 1
ATOM 801 N N . GLU A 1 95 ? -5.068 -4.645 -18.666 1.00 79.06 95 GLU A N 1
ATOM 802 C CA . GLU A 1 95 ? -5.940 -3.732 -17.933 1.00 79.06 95 GLU A CA 1
ATOM 803 C C . GLU A 1 95 ? -6.477 -4.387 -16.656 1.00 79.06 95 GLU A C 1
ATOM 805 O O . GLU A 1 95 ? -6.754 -5.590 -16.599 1.00 79.06 95 GLU A O 1
ATOM 810 N N . PHE A 1 96 ? -6.629 -3.577 -15.612 1.00 83.12 96 PHE A N 1
ATOM 811 C CA . PHE A 1 96 ? -7.075 -4.057 -14.315 1.00 83.12 96 PHE A CA 1
ATOM 812 C C . PHE A 1 96 ? -8.584 -4.274 -14.298 1.00 83.12 96 PHE A C 1
ATOM 814 O O . PHE A 1 96 ? -9.370 -3.322 -14.285 1.00 83.12 96 PHE A O 1
ATOM 821 N N . ASP A 1 97 ? -8.996 -5.536 -14.218 1.00 82.62 97 ASP A N 1
ATOM 822 C CA . ASP A 1 97 ? -10.403 -5.870 -14.063 1.00 82.62 97 ASP A CA 1
ATOM 823 C C . ASP A 1 97 ? -10.855 -5.721 -12.599 1.00 82.62 97 ASP A C 1
ATOM 825 O O . ASP A 1 97 ? -10.610 -6.562 -11.734 1.00 82.62 97 ASP A O 1
ATOM 829 N N . VAL A 1 98 ? -11.561 -4.625 -12.320 1.00 85.81 98 VAL A N 1
ATOM 830 C CA . VAL A 1 98 ? -12.213 -4.372 -11.024 1.00 85.81 98 VAL A CA 1
ATOM 831 C C . VAL A 1 98 ? -13.667 -4.857 -10.985 1.00 85.81 98 VAL A C 1
ATOM 833 O O . VAL A 1 98 ? -14.352 -4.661 -9.980 1.00 85.81 98 VAL A O 1
ATOM 836 N N . SER A 1 99 ? -14.190 -5.452 -12.061 1.00 82.50 99 SER A N 1
ATOM 837 C C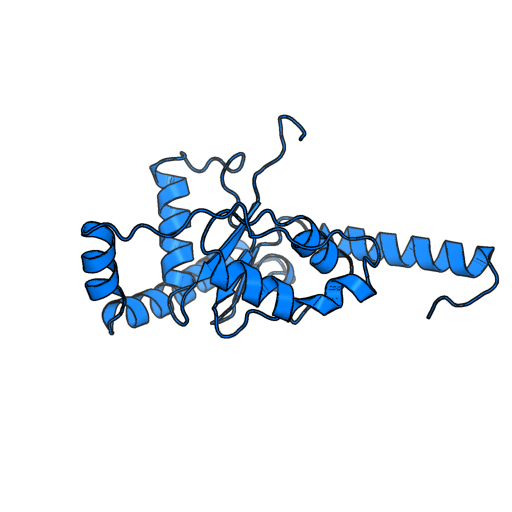A . SER A 1 99 ? -15.596 -5.865 -12.167 1.00 82.50 99 SER A CA 1
ATOM 838 C C . SER A 1 99 ? -15.960 -6.994 -11.201 1.00 82.50 99 SER A C 1
ATOM 840 O O . SER A 1 99 ? -17.086 -7.041 -10.703 1.00 82.50 99 SER A O 1
ATOM 842 N N . MET A 1 100 ? -14.990 -7.850 -10.867 1.00 79.88 100 MET A N 1
ATOM 843 C CA . MET A 1 100 ? -15.159 -8.956 -9.922 1.00 79.88 100 MET A CA 1
ATOM 844 C C . MET A 1 100 ? -15.174 -8.506 -8.452 1.00 79.88 100 MET A C 1
ATOM 846 O O . MET A 1 100 ? -15.491 -9.300 -7.562 1.00 79.88 100 MET A O 1
ATOM 850 N N . VAL A 1 101 ? -14.866 -7.235 -8.167 1.00 85.06 101 VAL A N 1
ATOM 851 C CA . VAL A 1 101 ? -14.879 -6.706 -6.801 1.00 85.06 101 VAL A CA 1
ATOM 852 C C . VAL A 1 101 ? -16.322 -6.553 -6.329 1.00 85.06 101 VAL A C 1
ATOM 854 O O . VAL A 1 101 ? -17.081 -5.714 -6.814 1.00 85.06 101 VAL A O 1
ATOM 857 N N . GLY A 1 102 ? -16.704 -7.361 -5.340 1.00 76.69 102 GLY A N 1
ATOM 858 C CA . GLY A 1 102 ? -18.055 -7.355 -4.789 1.00 76.69 102 GLY A CA 1
ATOM 859 C C . GLY A 1 102 ? -18.489 -5.982 -4.258 1.00 76.69 102 GLY A C 1
ATOM 860 O O . GLY A 1 102 ? -17.702 -5.225 -3.686 1.00 76.69 102 GLY A O 1
ATOM 861 N N . LYS A 1 103 ? -19.784 -5.671 -4.399 1.00 72.25 103 LYS A N 1
ATOM 862 C CA . LYS A 1 103 ? -20.372 -4.443 -3.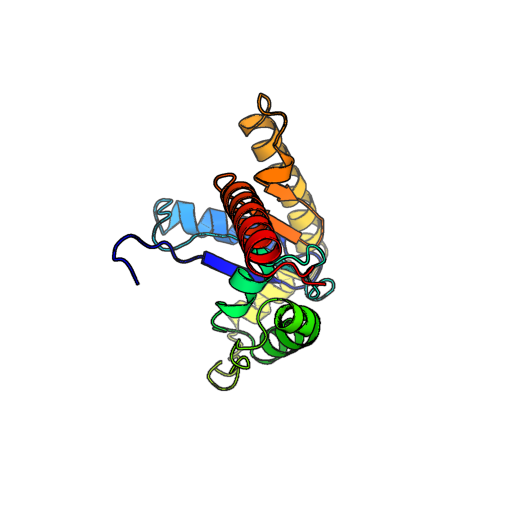845 1.00 72.25 103 LYS A CA 1
ATOM 863 C C . LYS A 1 103 ? -20.308 -4.446 -2.316 1.00 72.25 103 LYS A C 1
ATOM 865 O O . LYS A 1 103 ? -20.648 -5.433 -1.659 1.00 72.25 103 LYS A O 1
ATOM 870 N N . ASN A 1 104 ? -19.943 -3.300 -1.749 1.00 70.00 104 ASN A N 1
ATOM 871 C CA . ASN A 1 104 ? -19.832 -3.115 -0.306 1.00 70.00 104 ASN A CA 1
ATOM 872 C C . ASN A 1 104 ? -21.197 -3.280 0.383 1.00 70.00 104 ASN A C 1
ATOM 874 O O . ASN A 1 104 ? -22.117 -2.501 0.142 1.00 70.00 104 ASN A O 1
ATOM 878 N N . LYS A 1 105 ? -21.314 -4.246 1.302 1.00 66.50 105 LYS A N 1
ATOM 879 C CA . LYS A 1 105 ? -22.439 -4.318 2.249 1.00 66.50 105 LYS A CA 1
ATOM 880 C C . LYS A 1 105 ? -22.013 -3.700 3.576 1.00 66.50 105 LYS A C 1
ATOM 882 O O . LYS A 1 105 ? -21.144 -4.230 4.267 1.00 66.50 105 LYS A O 1
ATOM 887 N N . VAL A 1 106 ? -22.614 -2.571 3.93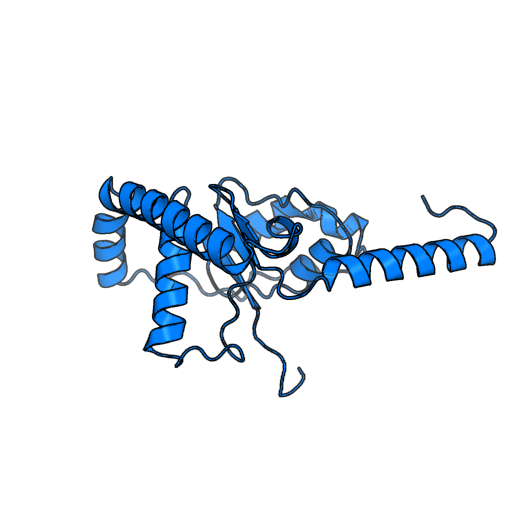8 1.00 65.56 106 VAL A N 1
ATOM 888 C CA . VAL A 1 106 ? -22.367 -1.923 5.232 1.00 65.56 106 VAL A CA 1
ATOM 889 C C . VAL A 1 106 ? -23.120 -2.702 6.314 1.00 65.56 106 VAL A C 1
ATOM 891 O O . VAL A 1 106 ? -24.331 -2.879 6.227 1.00 65.56 106 VAL A O 1
ATOM 894 N N . ARG A 1 107 ? -22.401 -3.208 7.321 1.00 73.88 107 ARG A N 1
ATOM 895 C CA . ARG A 1 107 ? -22.982 -3.875 8.500 1.00 73.88 107 ARG A CA 1
ATOM 896 C C . ARG A 1 107 ? -23.097 -2.873 9.655 1.00 73.88 107 ARG A C 1
ATOM 898 O O . ARG A 1 107 ? -22.254 -1.992 9.772 1.00 73.88 107 ARG A O 1
ATOM 905 N N . GLY A 1 108 ? -24.078 -3.021 10.549 1.00 75.00 108 GLY A N 1
ATOM 906 C CA . GLY A 1 108 ? -24.313 -2.062 11.648 1.00 75.00 108 GLY A CA 1
ATOM 907 C C . GLY A 1 108 ? -23.105 -1.824 12.573 1.00 75.00 108 GLY A C 1
ATOM 908 O O . GLY A 1 108 ? -22.835 -0.691 12.960 1.00 75.00 108 GLY A O 1
ATOM 909 N N . ILE A 1 109 ? -22.310 -2.865 12.849 1.00 80.56 109 ILE A N 1
ATOM 910 C CA . ILE A 1 109 ? -21.069 -2.760 13.645 1.00 80.56 109 ILE A CA 1
ATOM 911 C C . ILE A 1 109 ? -20.044 -1.838 12.968 1.00 80.56 109 ILE A C 1
ATOM 913 O O . ILE A 1 109 ? -19.388 -1.043 13.640 1.00 80.56 109 ILE A O 1
ATOM 917 N N . LYS A 1 110 ? -19.940 -1.907 11.633 1.00 82.31 110 LYS A N 1
ATOM 918 C CA . LYS A 1 110 ? -19.052 -1.046 10.844 1.00 82.31 110 LYS A CA 1
ATOM 919 C C . LYS A 1 110 ? -19.436 0.422 11.026 1.00 82.31 110 LYS A C 1
ATOM 921 O O . LYS A 1 110 ? -18.568 1.227 11.331 1.00 82.31 110 LYS A O 1
ATOM 926 N N . TYR A 1 111 ? -20.727 0.744 10.942 1.00 82.50 111 TYR A N 1
ATOM 927 C CA . TYR A 1 111 ? -21.217 2.115 11.104 1.00 82.50 111 TYR A CA 1
ATOM 928 C C . TYR A 1 111 ? -20.878 2.711 12.480 1.00 82.50 111 TYR A C 1
ATOM 930 O O . TYR A 1 111 ? -20.426 3.852 12.575 1.00 82.50 111 TYR A O 1
ATOM 938 N N . PHE A 1 112 ? -21.055 1.939 13.559 1.00 82.75 112 PHE A N 1
ATOM 939 C CA . PHE A 1 112 ? -20.721 2.416 14.904 1.00 82.75 112 PHE A CA 1
ATOM 940 C C . PHE A 1 112 ? -19.212 2.625 15.082 1.00 82.75 112 PHE A C 1
ATOM 942 O O . PHE A 1 112 ? -18.791 3.674 15.571 1.00 82.75 112 PHE A O 1
ATOM 949 N N . ALA A 1 113 ? -18.399 1.657 14.647 1.00 83.50 113 ALA A N 1
ATOM 950 C CA . ALA A 1 113 ? -16.945 1.771 14.701 1.00 83.50 113 ALA A CA 1
ATOM 951 C C . ALA A 1 113 ? -16.452 2.982 13.893 1.00 83.50 113 ALA A C 1
ATOM 953 O O . ALA A 1 113 ? -15.678 3.790 14.405 1.00 83.50 113 ALA A O 1
ATOM 954 N N . GLU A 1 114 ? -16.962 3.164 12.675 1.00 84.50 114 GLU A N 1
ATOM 955 C CA . GLU A 1 114 ? -16.668 4.331 11.845 1.00 84.50 114 GLU A CA 1
ATOM 956 C C . GLU A 1 114 ? -17.057 5.625 12.554 1.00 84.50 114 GLU A C 1
ATOM 958 O O . GLU A 1 114 ? -16.261 6.550 12.583 1.00 84.50 114 GLU A O 1
ATOM 963 N N . LYS A 1 115 ? -18.211 5.706 13.223 1.00 83.69 115 LYS A N 1
ATOM 964 C CA . LYS A 1 115 ? -18.606 6.925 13.945 1.00 83.69 115 LYS A CA 1
ATOM 965 C C . LYS A 1 115 ? -17.657 7.273 15.099 1.00 83.69 115 LYS A C 1
ATOM 967 O O . LYS A 1 115 ? -17.325 8.444 15.280 1.00 83.69 115 LYS A O 1
ATOM 972 N N . VAL A 1 116 ? -17.205 6.278 15.864 1.00 84.69 116 VAL A N 1
ATOM 973 C CA . VAL A 1 116 ? -16.264 6.480 16.982 1.00 84.69 116 VAL A CA 1
ATOM 974 C C . VAL A 1 116 ? -14.887 6.899 16.468 1.00 84.69 116 VAL A C 1
ATOM 976 O O . VAL A 1 116 ? -14.292 7.857 16.971 1.00 84.69 116 VAL A O 1
ATOM 979 N N . PHE A 1 117 ? -14.384 6.209 15.445 1.00 83.75 117 PHE A N 1
ATOM 980 C CA . PHE A 1 117 ? -13.030 6.420 14.944 1.00 83.75 117 PHE A CA 1
ATOM 981 C C . PHE A 1 117 ? -12.929 7.500 13.866 1.00 83.75 117 PHE A C 1
ATOM 983 O O . PHE A 1 117 ? -11.838 8.013 13.663 1.00 83.75 117 PHE A O 1
ATOM 990 N N . ASN A 1 118 ? -14.022 7.949 13.246 1.00 83.19 118 ASN A N 1
ATOM 991 C CA . ASN A 1 118 ? -13.991 9.062 12.288 1.00 83.19 118 ASN A CA 1
ATOM 992 C C . ASN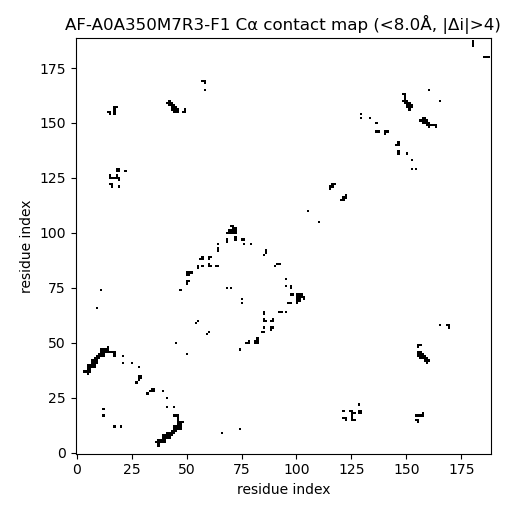 A 1 118 ? -13.826 10.432 12.956 1.00 83.19 118 ASN A C 1
ATOM 994 O O . ASN A 1 118 ? -13.496 11.400 12.277 1.00 83.19 118 ASN A O 1
ATOM 998 N N . GLY A 1 119 ? -13.981 10.524 14.278 1.00 83.94 119 GLY A N 1
ATOM 999 C CA . GLY A 1 119 ? -13.804 11.767 15.024 1.00 83.94 119 GLY A CA 1
ATOM 1000 C C . GLY A 1 119 ? -12.351 12.116 15.381 1.00 83.94 119 GLY A C 1
ATOM 1001 O O . GLY A 1 119 ? -11.369 11.553 14.884 1.00 83.94 119 GLY A O 1
ATOM 1002 N N . ARG A 1 120 ? -12.221 13.051 16.333 1.00 86.50 120 ARG A N 1
ATOM 1003 C CA . ARG A 1 120 ? -10.934 13.521 16.884 1.00 86.50 120 ARG A CA 1
ATOM 1004 C C . ARG A 1 120 ? -10.117 12.402 17.534 1.00 86.50 120 ARG A C 1
ATOM 1006 O O . ARG A 1 120 ? -8.891 12.450 17.490 1.00 86.50 120 ARG A O 1
ATOM 1013 N N . LEU A 1 121 ? -10.790 11.396 18.101 1.00 88.12 121 LEU A N 1
ATOM 1014 C CA . LEU A 1 121 ? -10.143 10.238 18.719 1.00 88.12 121 LEU A CA 1
ATOM 1015 C C . LEU A 1 121 ? -9.330 9.437 17.702 1.00 88.12 121 LEU A C 1
ATOM 1017 O O . LEU A 1 121 ? -8.150 9.202 17.941 1.00 88.12 121 LEU A O 1
ATOM 1021 N N . GLY A 1 122 ? -9.906 9.085 16.549 1.00 87.88 122 GLY A N 1
ATOM 1022 C CA . GLY A 1 122 ? -9.159 8.353 15.526 1.00 87.88 122 GLY A CA 1
ATOM 1023 C C . GLY A 1 122 ? -7.970 9.147 15.002 1.00 87.88 122 GLY A C 1
ATOM 1024 O O . GLY A 1 122 ? -6.893 8.589 14.850 1.00 87.88 122 GLY A O 1
ATOM 1025 N N . HIS A 1 123 ? -8.116 10.464 14.808 1.00 89.38 123 HIS A N 1
ATOM 1026 C CA . HIS A 1 123 ? -7.008 11.305 14.337 1.00 89.38 123 HIS A CA 1
ATOM 1027 C C . HIS A 1 123 ? -5.887 11.412 15.383 1.00 89.38 123 HIS A C 1
ATOM 1029 O O . HIS A 1 123 ? -4.698 11.424 15.067 1.00 89.38 123 HIS A O 1
ATOM 1035 N N . PHE A 1 124 ? -6.252 11.484 16.663 1.00 91.31 124 PHE A N 1
ATOM 1036 C CA . PHE A 1 124 ? -5.283 11.431 17.749 1.00 91.31 124 PHE A CA 1
ATOM 1037 C C . PHE A 1 124 ? -4.547 10.087 17.786 1.00 91.31 124 PHE A C 1
ATOM 1039 O O . PHE A 1 124 ? -3.317 10.081 17.865 1.00 91.31 124 PHE A O 1
ATOM 1046 N N . LEU A 1 125 ? -5.279 8.972 17.702 1.00 93.38 125 LEU A N 1
ATOM 1047 C CA . LEU A 1 125 ? -4.707 7.626 17.708 1.00 93.38 125 LEU A CA 1
ATOM 1048 C C . LEU A 1 125 ? -3.804 7.385 16.500 1.00 93.38 125 LEU A C 1
ATOM 1050 O O . LEU A 1 125 ? -2.701 6.885 16.682 1.00 93.38 125 LEU A O 1
ATOM 1054 N N . ASP A 1 126 ? -4.221 7.797 15.304 1.00 91.62 126 ASP A N 1
ATOM 1055 C CA . ASP A 1 126 ? -3.437 7.674 14.075 1.00 91.62 126 ASP A CA 1
ATOM 1056 C C . ASP A 1 126 ? -2.065 8.346 14.223 1.00 91.62 126 ASP A C 1
ATOM 1058 O O . ASP A 1 126 ? -1.025 7.688 14.124 1.00 91.62 126 ASP A O 1
ATOM 1062 N N . ARG A 1 127 ? -2.048 9.619 14.645 1.00 91.88 127 ARG A N 1
ATOM 1063 C CA . ARG A 1 127 ? -0.795 10.330 14.929 1.00 9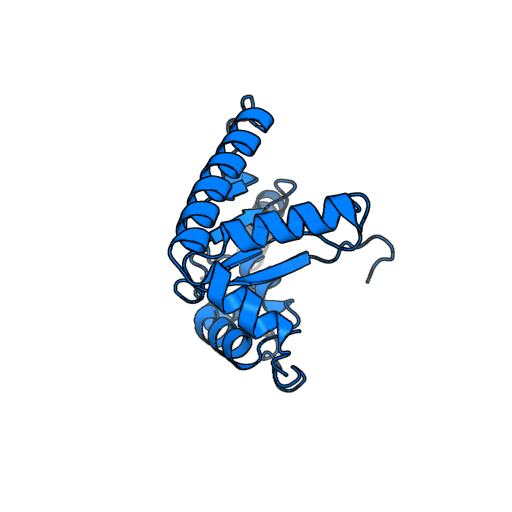1.88 127 ARG A CA 1
ATOM 1064 C C . ARG A 1 127 ? 0.023 9.626 16.003 1.00 91.88 127 ARG A C 1
ATOM 1066 O O . ARG A 1 127 ? 1.230 9.476 15.838 1.00 91.88 127 ARG A O 1
ATOM 1073 N N . LYS A 1 128 ? -0.580 9.190 17.111 1.00 93.69 128 LYS A N 1
ATOM 1074 C CA . LYS A 1 128 ? 0.161 8.489 18.174 1.00 93.69 128 LYS A CA 1
ATOM 1075 C C . LYS A 1 128 ? 0.786 7.188 17.667 1.00 93.69 128 LYS A C 1
ATOM 1077 O O . LYS A 1 128 ? 1.955 6.935 17.957 1.00 93.69 128 LYS A O 1
ATOM 1082 N N . PHE A 1 129 ? 0.055 6.402 16.886 1.00 94.19 129 PHE A N 1
ATOM 1083 C CA . PHE A 1 129 ? 0.531 5.143 16.325 1.00 94.19 129 PHE A CA 1
ATOM 1084 C C . PHE A 1 129 ? 1.625 5.321 15.278 1.00 94.19 129 PHE A C 1
ATOM 1086 O O . PHE A 1 129 ? 2.560 4.516 15.258 1.00 94.19 129 PHE A O 1
ATOM 1093 N N . LYS A 1 130 ? 1.590 6.406 14.498 1.00 92.38 130 LYS A N 1
ATOM 1094 C CA . LYS A 1 130 ? 2.715 6.812 13.648 1.00 92.38 130 LYS A CA 1
ATOM 1095 C C . LYS A 1 130 ? 3.997 6.972 14.462 1.00 92.38 130 LYS A C 1
ATOM 1097 O O . LYS A 1 130 ? 4.973 6.269 14.220 1.00 92.38 130 LYS A O 1
ATOM 1102 N N . HIS A 1 131 ? 3.961 7.809 15.501 1.00 90.94 131 HIS A N 1
ATOM 1103 C CA . HIS A 1 131 ? 5.135 8.075 16.342 1.00 90.94 131 HIS A CA 1
ATOM 1104 C C . HIS A 1 131 ? 5.648 6.810 17.048 1.00 90.94 131 HIS A C 1
ATOM 1106 O O . HIS A 1 131 ? 6.855 6.626 17.210 1.00 90.94 131 HIS A O 1
ATOM 1112 N N . ILE A 1 132 ? 4.743 5.928 17.489 1.00 91.12 132 ILE A N 1
ATOM 1113 C CA . ILE A 1 132 ? 5.113 4.637 18.088 1.00 91.12 132 ILE A CA 1
ATOM 1114 C C . ILE A 1 132 ? 5.817 3.752 17.055 1.00 91.12 132 ILE A C 1
ATOM 1116 O O . ILE A 1 132 ? 6.857 3.173 17.367 1.00 91.12 132 ILE A O 1
ATOM 1120 N N . SER A 1 133 ? 5.281 3.677 15.836 1.00 87.69 133 SER A N 1
ATOM 1121 C CA . SER A 1 133 ? 5.860 2.893 14.743 1.00 87.69 133 SER A CA 1
ATOM 1122 C C . SER A 1 133 ? 7.247 3.411 14.372 1.00 87.69 133 SER A C 1
ATOM 1124 O O . SER A 1 133 ? 8.207 2.646 14.389 1.00 87.69 133 SER A O 1
ATOM 1126 N N . GLU A 1 134 ? 7.391 4.714 14.136 1.00 87.06 134 GLU A N 1
ATOM 1127 C CA . GLU A 1 134 ? 8.676 5.350 13.821 1.00 87.06 134 GLU A CA 1
ATOM 1128 C C . GLU A 1 134 ? 9.716 5.106 14.914 1.00 87.06 134 GLU A C 1
ATOM 1130 O O . GLU A 1 134 ? 10.859 4.764 14.618 1.00 87.06 134 GLU A O 1
ATOM 1135 N N . ARG A 1 135 ? 9.314 5.200 16.188 1.00 87.88 135 ARG A N 1
ATOM 1136 C CA . ARG A 1 135 ? 10.191 4.910 17.330 1.00 87.88 135 ARG A CA 1
ATOM 1137 C C . ARG A 1 135 ? 10.585 3.437 17.416 1.00 87.88 135 ARG A C 1
ATOM 1139 O O . ARG A 1 135 ? 11.700 3.131 17.829 1.00 87.88 135 ARG A O 1
ATOM 1146 N N . TYR A 1 136 ? 9.682 2.518 17.087 1.00 87.19 136 TYR A N 1
ATOM 1147 C CA . TYR A 1 136 ? 10.000 1.093 17.045 1.00 87.19 136 TYR A CA 1
ATOM 1148 C C . TYR A 1 136 ? 11.032 0.799 15.949 1.00 87.19 136 TYR A C 1
ATOM 1150 O O . TYR A 1 136 ? 12.055 0.173 16.229 1.00 87.19 136 TYR A O 1
ATOM 1158 N N . TRP A 1 137 ? 10.805 1.303 14.732 1.00 82.56 137 TRP A N 1
ATOM 1159 C CA . TRP A 1 137 ? 11.710 1.098 13.598 1.00 82.56 137 TRP A CA 1
ATOM 1160 C C . TRP A 1 137 ? 13.063 1.785 13.806 1.00 82.56 137 TRP A C 1
ATOM 1162 O O . TRP A 1 137 ? 14.089 1.153 13.572 1.00 82.56 137 TRP A O 1
ATOM 1172 N N . SER A 1 138 ? 13.096 3.003 14.357 1.00 82.50 138 SER A N 1
ATOM 1173 C CA . SER A 1 138 ? 14.363 3.699 14.637 1.00 82.50 138 SER A CA 1
ATOM 1174 C C . SER A 1 138 ? 15.207 2.997 15.692 1.00 82.50 138 SER A C 1
ATOM 1176 O O . SER A 1 138 ? 16.430 3.009 15.621 1.00 82.50 138 SER A O 1
ATOM 1178 N N . ARG A 1 139 ? 14.573 2.328 16.661 1.00 84.56 139 ARG A N 1
ATOM 1179 C CA . ARG A 1 139 ? 15.283 1.497 17.642 1.00 84.56 139 ARG A CA 1
ATOM 1180 C C . ARG A 1 139 ? 15.774 0.188 17.038 1.00 84.56 139 ARG A C 1
ATOM 1182 O O . ARG A 1 139 ? 16.896 -0.211 17.326 1.00 84.56 139 ARG A O 1
ATOM 1189 N N . LYS A 1 140 ? 14.953 -0.467 16.214 1.00 80.44 140 LYS A N 1
ATOM 1190 C CA . LYS A 1 140 ? 15.296 -1.748 15.582 1.00 80.44 140 LYS A CA 1
ATOM 1191 C C . LYS A 1 140 ? 16.456 -1.611 14.589 1.00 80.44 140 LYS A C 1
ATOM 1193 O O . LYS A 1 140 ? 17.301 -2.493 14.533 1.00 80.44 140 LYS A O 1
ATOM 1198 N N . PHE A 1 141 ? 16.517 -0.494 13.867 1.00 74.06 141 PHE A N 1
ATOM 1199 C CA . PHE A 1 141 ? 17.505 -0.223 12.815 1.00 74.06 141 PHE A CA 1
ATOM 1200 C C . PHE A 1 141 ? 18.523 0.854 13.204 1.00 74.06 141 PHE A C 1
ATOM 1202 O O . PHE A 1 141 ? 19.195 1.416 12.347 1.00 74.06 141 PHE A O 1
ATOM 1209 N N . LYS A 1 142 ? 18.687 1.114 14.509 1.00 69.44 142 LYS A N 1
ATOM 1210 C CA . LYS A 1 142 ? 19.589 2.148 15.045 1.00 69.44 142 LYS A CA 1
ATOM 1211 C C . LYS A 1 142 ? 21.036 2.032 14.538 1.00 69.44 142 LYS A C 1
ATOM 1213 O O . LYS A 1 142 ? 21.749 3.026 14.509 1.00 69.44 142 LYS A O 1
ATOM 1218 N N . HIS A 1 143 ? 21.461 0.825 14.165 1.00 64.88 143 HIS A N 1
ATOM 1219 C CA . HIS A 1 143 ? 22.819 0.522 13.705 1.00 64.88 143 HIS A CA 1
ATOM 1220 C C . HIS A 1 143 ? 22.959 0.397 12.181 1.00 64.88 143 HIS A C 1
ATOM 1222 O O . HIS A 1 143 ? 24.058 0.149 11.697 1.00 64.88 143 HIS A O 1
ATOM 1228 N N . SER A 1 144 ? 21.881 0.571 11.414 1.00 60.56 144 SER A N 1
ATOM 1229 C CA . SER A 1 144 ? 21.920 0.524 9.953 1.00 60.56 144 SER A CA 1
ATOM 1230 C C . SER A 1 144 ? 21.622 1.906 9.380 1.00 60.56 144 SER A C 1
ATOM 1232 O O . SER A 1 144 ? 20.532 2.435 9.592 1.00 60.56 144 SER A O 1
ATOM 1234 N N . ASN A 1 145 ? 22.537 2.452 8.578 1.00 58.66 145 ASN A N 1
ATOM 1235 C CA . ASN A 1 145 ? 22.338 3.716 7.851 1.00 58.66 145 ASN A CA 1
ATOM 1236 C C . ASN A 1 145 ? 21.206 3.663 6.798 1.00 58.66 145 ASN A C 1
ATOM 1238 O O . ASN A 1 145 ? 20.934 4.666 6.152 1.00 58.66 145 ASN A O 1
ATOM 1242 N N . MET A 1 146 ? 20.543 2.514 6.633 1.00 58.84 146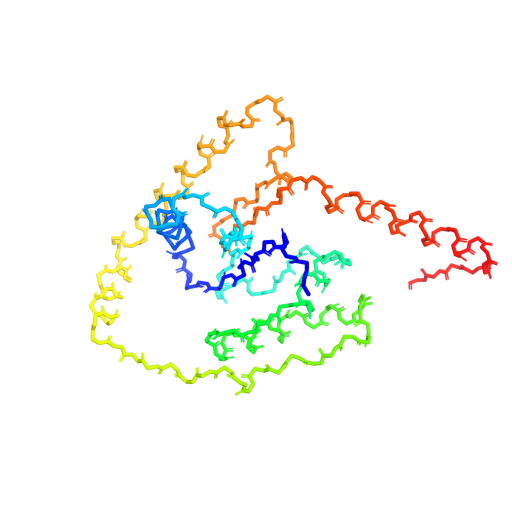 MET A N 1
ATOM 1243 C CA . MET A 1 146 ? 19.563 2.225 5.579 1.00 58.84 146 MET A CA 1
ATOM 1244 C C . MET A 1 146 ? 18.114 2.182 6.091 1.00 58.84 146 MET A C 1
ATOM 1246 O O . MET A 1 146 ? 17.258 1.566 5.468 1.00 58.84 146 MET A O 1
ATOM 1250 N N . GLN A 1 147 ? 17.795 2.789 7.243 1.00 59.31 147 GLN A N 1
ATOM 1251 C CA . GLN A 1 147 ? 16.439 2.711 7.815 1.00 59.31 147 GLN A CA 1
ATOM 1252 C C . GLN A 1 147 ? 15.339 3.149 6.821 1.00 59.31 147 GLN A C 1
ATOM 1254 O O . GLN A 1 147 ? 14.261 2.551 6.813 1.00 59.31 147 GLN A O 1
ATOM 1259 N N . SER A 1 148 ? 15.610 4.161 5.989 1.00 61.22 148 SER A N 1
ATOM 1260 C CA . SER A 1 148 ? 14.695 4.644 4.943 1.00 61.22 148 SER A CA 1
ATOM 1261 C C . SER A 1 148 ? 14.384 3.609 3.869 1.00 61.22 148 SER A C 1
ATOM 1263 O O . SER A 1 148 ? 13.303 3.655 3.288 1.00 61.22 148 SER A O 1
ATOM 1265 N N . ASP A 1 149 ? 15.315 2.692 3.620 1.00 65.81 149 ASP A N 1
ATOM 1266 C CA . ASP A 1 149 ? 15.243 1.753 2.502 1.00 65.81 149 ASP A CA 1
ATOM 1267 C C . ASP A 1 149 ? 14.350 0.566 2.866 1.00 65.81 149 ASP A C 1
ATOM 1269 O O . ASP A 1 149 ? 13.616 0.063 2.023 1.00 65.81 149 ASP A O 1
ATOM 1273 N N . TYR A 1 150 ? 14.333 0.188 4.149 1.00 69.56 150 TYR A N 1
ATOM 1274 C CA . TYR A 1 150 ? 13.483 -0.883 4.672 1.00 69.56 150 TYR A CA 1
ATOM 1275 C C . TYR A 1 150 ? 12.081 -0.414 5.053 1.00 69.56 150 TYR A C 1
ATOM 1277 O O . TYR A 1 150 ? 11.125 -1.187 4.979 1.00 69.56 150 TYR A O 1
ATOM 1285 N N . PHE A 1 151 ? 11.941 0.822 5.542 1.00 78.56 151 PHE A N 1
ATOM 1286 C CA . PHE A 1 151 ? 10.665 1.316 6.042 1.00 78.56 151 PHE A CA 1
ATOM 1287 C C . PHE A 1 151 ? 10.422 2.774 5.672 1.00 78.56 151 PHE A C 1
ATOM 1289 O O . PHE A 1 151 ? 11.005 3.698 6.244 1.00 78.56 151 PHE A O 1
ATOM 1296 N N . VAL A 1 152 ? 9.461 2.981 4.775 1.00 80.00 152 VAL A N 1
ATOM 1297 C CA . VAL A 1 152 ? 8.982 4.312 4.416 1.00 80.00 152 VAL A CA 1
ATOM 1298 C C . VAL A 1 152 ? 7.862 4.694 5.376 1.00 80.00 152 VAL A C 1
ATOM 1300 O O . VAL A 1 152 ? 6.794 4.084 5.377 1.00 80.00 152 VAL A O 1
ATOM 1303 N N . SER A 1 153 ? 8.103 5.727 6.185 1.00 81.44 153 SER A N 1
ATOM 1304 C CA . SER A 1 153 ? 7.109 6.331 7.077 1.00 81.44 153 SER A CA 1
ATOM 1305 C C . SER A 1 153 ? 6.786 7.747 6.617 1.00 81.44 153 SER A C 1
ATOM 1307 O O . SER A 1 153 ? 7.577 8.670 6.810 1.00 81.44 153 SER A O 1
ATOM 1309 N N . LYS A 1 154 ? 5.619 7.942 6.000 1.00 82.00 154 LYS A N 1
ATOM 1310 C CA . LYS A 1 154 ? 5.046 9.264 5.707 1.00 82.00 154 LYS A CA 1
ATOM 1311 C C . LYS A 1 154 ? 3.661 9.359 6.340 1.00 82.00 154 LYS A C 1
ATOM 1313 O O . LYS A 1 154 ? 3.127 8.394 6.871 1.00 82.00 154 LYS A O 1
ATOM 1318 N N . GLU A 1 155 ? 3.072 10.550 6.345 1.00 75.94 155 GLU A N 1
ATOM 1319 C CA . GLU A 1 155 ? 1.699 10.710 6.848 1.00 75.94 155 GLU A CA 1
ATOM 1320 C C . GLU A 1 155 ? 0.699 9.866 6.045 1.00 75.94 155 GLU A C 1
ATOM 1322 O O . GLU A 1 155 ? -0.116 9.164 6.634 1.00 75.94 155 GLU A O 1
ATOM 1327 N N . ASN A 1 156 ? 0.891 9.824 4.726 1.00 84.31 156 ASN A N 1
ATOM 1328 C CA . ASN A 1 156 ? -0.062 9.255 3.772 1.00 84.31 156 ASN A CA 1
ATOM 1329 C C . ASN A 1 156 ? 0.435 7.959 3.109 1.00 84.31 156 ASN A C 1
ATOM 1331 O O . ASN A 1 156 ? -0.248 7.406 2.252 1.00 84.31 156 ASN A O 1
ATOM 1335 N N . ILE A 1 157 ? 1.646 7.499 3.456 1.00 85.88 157 ILE A N 1
ATOM 1336 C CA . ILE A 1 157 ? 2.264 6.286 2.904 1.00 85.88 157 ILE A CA 1
ATOM 1337 C C . ILE A 1 157 ? 2.972 5.529 4.028 1.00 85.88 157 ILE A C 1
ATOM 1339 O O . ILE A 1 157 ? 3.741 6.123 4.789 1.00 85.88 157 ILE A O 1
ATOM 1343 N N . SER A 1 158 ? 2.771 4.213 4.085 1.00 84.38 158 SER A N 1
ATOM 1344 C CA . SER A 1 158 ? 3.648 3.307 4.824 1.00 84.38 158 SER A CA 1
ATOM 1345 C C . SER A 1 158 ? 4.015 2.117 3.954 1.00 84.38 158 SER A C 1
ATOM 1347 O O . SER A 1 158 ? 3.147 1.317 3.623 1.00 84.38 158 SER A O 1
ATOM 1349 N N . ALA A 1 159 ? 5.294 1.995 3.614 1.00 82.50 159 ALA A N 1
ATOM 1350 C CA . ALA A 1 159 ? 5.807 0.875 2.835 1.00 82.50 159 ALA A CA 1
ATOM 1351 C C . ALA A 1 159 ? 6.858 0.120 3.644 1.00 82.50 159 ALA A C 1
ATOM 1353 O O . ALA A 1 159 ? 7.665 0.732 4.353 1.00 82.50 159 ALA A O 1
ATOM 1354 N N . LEU A 1 160 ? 6.812 -1.204 3.571 1.00 78.56 160 LEU A N 1
ATOM 1355 C CA . LEU A 1 160 ? 7.801 -2.093 4.150 1.00 78.56 160 LEU A CA 1
ATOM 1356 C C . LEU A 1 160 ? 8.504 -2.820 3.010 1.00 78.56 160 LEU A C 1
ATOM 1358 O O . LEU A 1 160 ? 7.867 -3.578 2.298 1.00 78.56 160 LEU A O 1
ATOM 1362 N N . HIS A 1 161 ? 9.812 -2.647 2.898 1.00 72.44 161 HIS A N 1
ATOM 1363 C CA . HIS A 1 161 ? 10.636 -3.380 1.946 1.00 72.44 161 HIS A CA 1
ATOM 1364 C C . HIS A 1 161 ? 11.530 -4.330 2.748 1.00 72.44 161 HIS A C 1
ATOM 1366 O O . HIS A 1 161 ? 12.618 -3.938 3.179 1.00 72.44 161 HIS A O 1
ATOM 1372 N N . PRO A 1 162 ? 11.036 -5.536 3.091 1.00 59.28 162 PRO A N 1
ATOM 1373 C CA . PRO A 1 162 ? 11.866 -6.531 3.740 1.00 59.28 162 PRO A CA 1
ATOM 1374 C C . PRO A 1 162 ? 12.894 -7.003 2.709 1.00 59.28 162 PRO A C 1
ATOM 1376 O O . PRO A 1 162 ? 12.530 -7.515 1.658 1.00 59.28 162 PRO A O 1
ATOM 1379 N N . ASP A 1 163 ? 14.166 -6.779 3.028 1.00 57.16 163 ASP A N 1
ATOM 1380 C CA . ASP A 1 163 ? 15.328 -7.066 2.189 1.00 57.16 163 ASP A CA 1
ATOM 1381 C C . ASP A 1 163 ? 15.473 -6.106 0.996 1.00 57.16 163 ASP A C 1
ATOM 1383 O O . ASP A 1 163 ? 14.513 -5.752 0.321 1.00 57.16 163 ASP A O 1
ATOM 1387 N N . ASN A 1 164 ? 16.703 -5.653 0.726 1.00 64.31 164 ASN A N 1
ATOM 1388 C CA . ASN A 1 164 ? 17.069 -4.714 -0.353 1.00 64.31 164 ASN A CA 1
ATOM 1389 C C . ASN A 1 164 ? 16.831 -5.275 -1.780 1.00 64.31 164 ASN A C 1
ATOM 1391 O O . ASN A 1 164 ? 17.532 -4.922 -2.729 1.00 64.31 164 ASN A O 1
ATOM 1395 N N . PHE A 1 165 ? 15.852 -6.159 -1.944 1.00 71.88 165 PHE A N 1
ATOM 1396 C CA . PHE A 1 165 ? 15.483 -6.868 -3.155 1.00 71.88 165 PHE A CA 1
ATOM 1397 C C . PHE A 1 165 ? 15.135 -5.919 -4.302 1.00 71.88 165 PHE A C 1
ATOM 1399 O O . PHE A 1 165 ? 15.537 -6.133 -5.443 1.00 71.88 165 PHE A O 1
ATOM 1406 N N . LYS A 1 166 ? 14.478 -4.797 -3.989 1.00 77.19 166 LYS A N 1
ATOM 1407 C CA . LYS A 1 166 ? 14.247 -3.723 -4.958 1.00 77.19 166 LYS A CA 1
ATOM 1408 C C . LYS A 1 166 ? 15.557 -3.222 -5.573 1.00 77.19 166 LYS A C 1
ATOM 1410 O O . LYS A 1 166 ? 15.655 -3.110 -6.790 1.00 77.19 166 LYS A O 1
ATOM 1415 N N . LEU A 1 167 ? 16.567 -2.933 -4.749 1.00 78.75 167 LEU A N 1
ATOM 1416 C CA . LEU A 1 167 ? 17.854 -2.420 -5.230 1.00 78.75 167 LEU A CA 1
ATOM 1417 C C . LEU A 1 167 ? 18.596 -3.465 -6.065 1.00 78.75 167 LEU A C 1
ATOM 1419 O O . LEU A 1 167 ? 19.187 -3.114 -7.084 1.00 78.75 167 LEU A O 1
ATOM 1423 N N . SER A 1 168 ? 18.550 -4.741 -5.670 1.00 80.44 168 SER A N 1
ATOM 1424 C CA . SER A 1 168 ? 19.181 -5.807 -6.452 1.00 80.44 168 SER A CA 1
ATOM 1425 C C . SER A 1 168 ? 18.491 -6.024 -7.797 1.00 80.44 168 SER A C 1
ATOM 1427 O O . SER A 1 168 ? 19.186 -6.203 -8.794 1.00 80.44 168 SER A O 1
ATOM 1429 N N . ILE A 1 169 ? 17.156 -5.954 -7.853 1.00 83.75 169 ILE A N 1
ATOM 1430 C CA . ILE A 1 169 ? 16.403 -6.037 -9.113 1.00 83.75 169 ILE A CA 1
ATOM 1431 C C . ILE A 1 169 ? 16.739 -4.865 -10.025 1.00 83.75 169 ILE A C 1
ATOM 1433 O O . ILE A 1 169 ? 17.074 -5.092 -11.182 1.00 83.75 169 ILE A O 1
ATOM 1437 N N . LEU A 1 170 ? 16.668 -3.630 -9.519 1.00 85.12 170 LEU A N 1
ATOM 1438 C CA . LEU A 1 170 ? 16.921 -2.444 -10.339 1.00 85.12 170 LEU A CA 1
ATOM 1439 C C . LEU A 1 170 ? 18.352 -2.444 -10.878 1.00 85.12 170 LEU A C 1
ATOM 1441 O O . LEU A 1 170 ? 18.555 -2.259 -12.071 1.00 85.12 170 LEU A O 1
ATOM 1445 N N . LYS A 1 171 ? 19.336 -2.776 -10.034 1.00 86.94 171 LYS A N 1
ATOM 1446 C CA . LYS A 1 171 ? 20.727 -2.899 -10.476 1.00 86.94 171 LYS A CA 1
ATOM 1447 C C . LYS A 1 171 ? 20.885 -3.961 -11.565 1.00 86.94 171 LYS A C 1
ATOM 1449 O O . LYS A 1 171 ? 21.555 -3.720 -12.563 1.00 86.94 171 LYS A O 1
ATOM 1454 N N . ARG A 1 172 ? 20.270 -5.134 -11.382 1.00 87.50 172 ARG A N 1
ATOM 1455 C CA . ARG A 1 172 ? 20.345 -6.212 -12.373 1.00 87.50 172 ARG A CA 1
ATOM 1456 C C . ARG A 1 172 ? 19.657 -5.828 -13.682 1.00 87.50 172 ARG A C 1
ATOM 1458 O O . ARG A 1 172 ? 20.136 -6.200 -14.747 1.00 87.50 172 ARG A O 1
ATOM 1465 N N . TYR A 1 173 ? 18.549 -5.102 -13.603 1.00 86.75 173 TYR A N 1
ATOM 1466 C CA . TYR A 1 173 ? 17.849 -4.584 -14.768 1.00 86.75 173 TYR A CA 1
ATOM 1467 C C . TYR A 1 173 ? 18.725 -3.603 -15.557 1.00 86.75 173 TYR A C 1
ATOM 1469 O O . TYR A 1 173 ? 18.892 -3.787 -16.759 1.00 86.75 173 TYR A O 1
ATOM 1477 N N . ASP A 1 174 ? 19.368 -2.652 -14.877 1.00 87.31 174 ASP A N 1
ATOM 1478 C CA . ASP A 1 174 ? 20.280 -1.691 -15.509 1.00 87.31 174 ASP A CA 1
ATOM 1479 C C . ASP A 1 174 ? 21.488 -2.377 -16.171 1.00 87.31 174 ASP A C 1
ATOM 1481 O O . ASP A 1 174 ? 21.934 -1.965 -17.240 1.00 87.31 174 ASP A O 1
ATOM 1485 N N . GLU A 1 175 ? 22.029 -3.433 -15.552 1.00 90.06 175 GLU A N 1
ATOM 1486 C CA . GLU A 1 175 ? 23.093 -4.256 -16.146 1.00 90.06 175 GLU A CA 1
ATOM 1487 C C . GLU A 1 175 ? 22.624 -4.924 -17.444 1.00 90.06 175 GLU A C 1
ATOM 1489 O O . GLU A 1 175 ? 23.307 -4.837 -18.462 1.00 90.06 175 GLU A O 1
ATOM 1494 N N . ILE A 1 176 ? 21.441 -5.545 -17.425 1.00 88.50 176 ILE A N 1
ATOM 1495 C CA . ILE A 1 176 ? 20.870 -6.204 -18.604 1.00 88.50 176 ILE A CA 1
ATOM 1496 C C . ILE A 1 176 ? 20.610 -5.185 -19.713 1.00 88.50 176 ILE A C 1
ATOM 1498 O O . ILE A 1 176 ? 20.926 -5.470 -20.864 1.00 88.50 176 ILE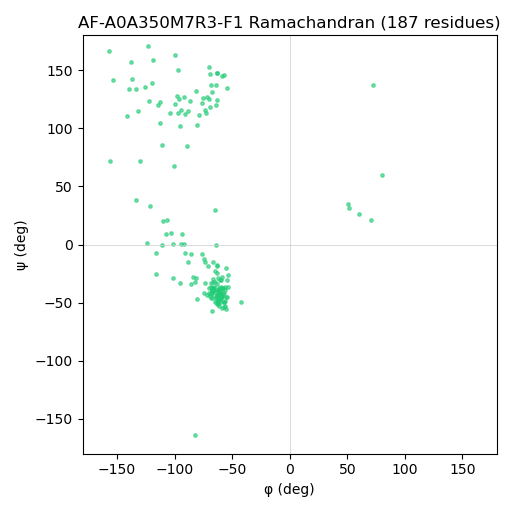 A O 1
ATOM 1502 N N . LEU A 1 177 ? 20.066 -4.007 -19.393 1.00 85.88 177 LEU A N 1
ATOM 1503 C CA . LEU A 1 177 ? 19.834 -2.951 -20.380 1.00 85.88 177 LEU A CA 1
ATOM 1504 C C . LEU A 1 177 ? 21.128 -2.562 -21.095 1.00 85.88 177 LEU A C 1
ATOM 1506 O O . LEU A 1 177 ? 21.172 -2.606 -22.321 1.00 85.88 177 LEU A O 1
ATOM 1510 N N . LYS A 1 178 ? 22.203 -2.296 -20.346 1.00 88.12 178 LYS A N 1
ATOM 1511 C CA . LYS A 1 178 ? 23.511 -1.957 -20.927 1.00 88.12 178 LYS A CA 1
ATOM 1512 C C . LYS A 1 178 ? 24.054 -3.063 -21.827 1.00 88.12 178 LYS A C 1
ATOM 1514 O O . LYS A 1 178 ? 24.503 -2.785 -22.934 1.00 88.12 178 LYS A O 1
ATOM 1519 N N . GLU A 1 179 ? 23.958 -4.322 -21.393 1.00 89.88 179 GLU A N 1
ATOM 1520 C CA . GLU A 1 179 ? 24.350 -5.474 -22.217 1.00 89.88 179 GLU A CA 1
ATOM 1521 C C . GLU A 1 179 ? 23.551 -5.531 -23.535 1.00 89.88 179 GLU A C 1
ATOM 1523 O O . GLU A 1 179 ? 24.092 -5.893 -24.584 1.00 89.88 179 GLU A O 1
ATOM 1528 N N . GLN A 1 180 ? 22.262 -5.173 -23.511 1.00 87.88 180 GLN A N 1
ATOM 1529 C CA . GLN A 1 180 ? 21.425 -5.130 -24.712 1.00 87.88 180 GLN A CA 1
ATOM 1530 C C . GLN A 1 180 ? 21.779 -3.971 -25.643 1.00 87.88 180 GLN A C 1
ATOM 1532 O O . GLN A 1 180 ? 21.860 -4.183 -26.854 1.00 87.88 180 GLN A O 1
ATOM 1537 N N . GLU A 1 181 ? 22.015 -2.780 -25.101 1.00 87.81 181 GLU A N 1
ATOM 1538 C CA . GLU A 1 181 ? 22.419 -1.598 -25.869 1.00 87.81 181 GLU A CA 1
ATOM 1539 C C . GLU A 1 181 ? 23.756 -1.822 -26.581 1.00 87.81 181 GLU A C 1
ATOM 1541 O O . GLU A 1 181 ? 23.886 -1.559 -27.781 1.00 87.81 181 GLU A O 1
ATOM 1546 N N . GLU A 1 182 ? 24.734 -2.402 -25.877 1.00 86.81 182 GLU A N 1
ATOM 1547 C CA . GLU A 1 182 ? 26.029 -2.781 -26.450 1.00 86.81 182 GLU A CA 1
ATOM 1548 C C . GLU A 1 182 ? 25.869 -3.817 -27.570 1.00 86.81 182 GLU A C 1
ATOM 1550 O O . GLU A 1 182 ? 26.492 -3.701 -28.631 1.00 86.81 182 GLU A O 1
ATOM 1555 N N . ARG A 1 183 ? 24.990 -4.809 -27.375 1.00 85.25 183 ARG A N 1
ATOM 1556 C CA . ARG A 1 183 ? 24.708 -5.851 -28.372 1.00 85.25 183 ARG A CA 1
ATOM 1557 C C . ARG A 1 183 ? 24.016 -5.303 -29.621 1.00 85.25 183 ARG A C 1
ATOM 1559 O O . ARG A 1 183 ? 24.308 -5.760 -30.726 1.00 85.25 183 ARG A O 1
ATOM 1566 N N . LEU A 1 184 ? 23.095 -4.357 -29.456 1.00 84.94 184 LEU A N 1
ATOM 1567 C CA . LEU A 1 184 ? 22.286 -3.788 -30.538 1.00 84.94 184 LEU A CA 1
ATOM 1568 C C . LEU A 1 184 ? 22.932 -2.551 -31.185 1.00 84.94 184 LEU A C 1
ATOM 1570 O O . LEU A 1 184 ? 22.446 -2.080 -32.213 1.00 84.94 184 LEU A O 1
ATOM 1574 N N . LYS A 1 185 ? 24.043 -2.038 -30.633 1.00 79.19 185 LYS A N 1
ATOM 1575 C CA . LYS A 1 185 ? 24.700 -0.783 -31.052 1.00 79.19 185 LYS A CA 1
ATOM 1576 C C . LYS A 1 185 ? 23.728 0.403 -31.117 1.00 79.19 185 LYS A C 1
ATOM 1578 O O . LYS A 1 185 ? 23.869 1.278 -31.969 1.00 79.19 185 LYS A O 1
ATOM 1583 N N . THR A 1 186 ? 22.715 0.409 -30.261 1.00 68.75 186 THR A N 1
ATOM 1584 C CA . THR A 1 186 ? 21.685 1.452 -30.190 1.00 68.75 186 THR A CA 1
ATOM 1585 C C . THR A 1 186 ? 21.421 1.779 -28.727 1.00 68.75 186 THR A C 1
ATOM 1587 O O . THR A 1 186 ? 21.447 0.874 -27.897 1.00 68.75 186 THR A O 1
ATOM 1590 N N . GLN A 1 187 ? 21.190 3.056 -28.419 1.00 56.59 187 GLN A N 1
ATOM 1591 C CA . GLN A 1 187 ? 20.691 3.474 -27.107 1.00 56.59 187 GLN A CA 1
ATOM 1592 C C . GLN A 1 187 ? 19.178 3.266 -27.077 1.00 56.59 187 GLN A C 1
ATOM 1594 O O . GLN A 1 187 ? 18.495 3.600 -28.049 1.00 56.59 187 GLN A O 1
ATOM 1599 N N . LEU A 1 188 ? 18.682 2.647 -26.010 1.00 60.62 188 LEU A N 1
ATOM 1600 C CA . LEU A 1 188 ? 17.255 2.479 -25.769 1.00 60.62 188 LEU A CA 1
ATOM 1601 C C . LEU A 1 188 ? 16.824 3.634 -24.859 1.00 60.62 188 LEU A C 1
ATOM 1603 O O . LEU A 1 188 ? 17.123 3.613 -23.668 1.00 60.62 188 LEU A O 1
ATOM 1607 N N . ASP A 1 189 ? 16.187 4.646 -25.454 1.00 52.72 189 ASP A N 1
ATOM 1608 C CA . ASP A 1 189 ? 15.597 5.792 -24.740 1.00 52.72 189 ASP A CA 1
ATOM 1609 C C . ASP A 1 189 ? 14.366 5.391 -23.906 1.00 52.72 189 ASP A C 1
ATOM 1611 O O . ASP A 1 189 ? 13.531 4.600 -24.414 1.00 52.72 189 ASP A O 1
#

Sequence (189 aa):
MDKDSDIDYFIITEPGRLWFTRTVLIAFKKIFLLNSYKLFCLNYFVDLNNLKIRDQNLYVAHEISTLIPTYGQFNCKTFFESNQWIHEYLPNSTEFDVSMVGKNKVRGIKYFAEKVFNGRLGHFLDRKFKHISERYWSRKFKHSNMQSDYFVSKENISALHPDNFKLSILKRYDEILKEQEERLKTQLD

Radius of gyration: 18.98 Å; Cα contacts (8 Å, |Δi|>4): 199; chains: 1; bounding box: 50×37×50 Å

pLDDT: mean 83.76, std 10.39, range [50.78, 95.19]

Foldseek 3Di:
DPPQAADEDAEEAAQLQQLVVVVVLCVCCCPPVVVDRRYDHDFKYFYLVPLQDPPDDQVVLVVLLPDQDAEDLPSNVVSCVNHVCSCVNVVPRDDHDSVPHDDDDDDPVNVVVCVVLVDPVVSVVSVVSLVVVVVVLCVVCVPPPCSCQQWPRDSGMTGGDDDNVVVVVRVVVVVVQVVVCVVVVHHDD

Mean predicted aligned error: 7.72 Å

Nearest PDB structures (foldseek):
  7ex1-assembly2_B  TM=2.928E-01  e=2.427E+00  Ebinur lake virus
  4omb-assembly4_D  TM=3.856E-01  e=8.794E+00  Pseudomonas aeruginosa